Protein AF-A0A7I7MNW0-F1 (afdb_monomer)

Solvent-accessible surface area (backbone atoms only — not comparable to full-atom values): 14365 Å² total; per-residue (Å²): 130,81,80,77,79,74,50,67,22,56,52,51,36,51,48,47,68,72,62,30,50,63,27,17,28,75,89,69,48,34,26,28,15,40,70,63,39,59,41,44,44,16,35,41,87,40,62,93,66,6,36,52,50,51,49,45,53,52,44,22,74,74,67,79,44,76,69,52,73,65,30,53,50,56,17,49,58,52,47,40,54,63,7,64,75,39,77,64,38,73,68,27,66,47,46,33,68,54,89,86,30,29,38,33,58,28,57,43,98,67,54,32,32,38,42,35,41,96,94,47,63,44,81,40,48,20,66,57,51,33,55,46,49,75,78,42,92,66,72,33,29,40,71,53,97,48,59,36,49,50,77,85,78,73,62,82,91,72,75,64,74,73,60,54,63,80,67,38,92,66,59,79,88,52,46,64,59,55,51,50,53,56,50,41,65,67,69,40,58,89,49,89,79,83,85,84,80,91,84,77,63,91,87,67,54,57,74,58,30,52,39,51,54,39,50,74,76,63,23,40,86,66,70,75,74,80,76,73,100,66,92,85,88,72,87,78,83,78,83,83,79,137

Sequence (242 aa):
MAAEKRSQASQLVDMALMDFQLGVSDDGQAYGAFPDAPHVALPLRGGKLGLRNTLARTYFRRFDAAPSAQALSDACATIEGFAAEKPPRTLHLRVAGHGDKVFIDMADQRDRAIEIGGGTWRLVCSEELARMARTAPIPMFRRTELTAAMPDPVPAGTGDVDLLWKHVNVAPEDRPVLLAAMVAALVQPDAPHVILTFLAEHGSAKSTTVKRVVALIDPSVAPLRMPPATSNSGWPLRTGLG

Mean predicted aligned error: 7.63 Å

Structure (mmCIF, N/CA/C/O backbone):
data_AF-A0A7I7MNW0-F1
#
_entry.id   AF-A0A7I7MNW0-F1
#
loop_
_atom_site.group_PDB
_atom_site.id
_atom_site.type_symbol
_atom_site.label_atom_id
_atom_site.label_alt_id
_atom_site.label_comp_id
_atom_site.label_asym_id
_atom_site.label_entity_id
_atom_site.label_seq_id
_atom_site.pdbx_PDB_ins_code
_atom_site.Cartn_x
_atom_site.Cartn_y
_atom_site.Cartn_z
_atom_site.occupancy
_atom_site.B_iso_or_equiv
_atom_site.auth_seq_id
_atom_site.auth_comp_id
_atom_site.auth_asym_id
_atom_site.auth_atom_id
_atom_site.pdbx_PDB_model_num
ATOM 1 N N . MET A 1 1 ? -32.397 7.531 33.848 1.00 40.38 1 MET A N 1
ATOM 2 C CA . MET A 1 1 ? -30.978 7.127 33.933 1.00 40.38 1 MET A CA 1
ATOM 3 C C . MET A 1 1 ? -30.253 7.792 32.777 1.00 40.38 1 MET A C 1
ATOM 5 O O . MET A 1 1 ? -30.667 7.584 31.645 1.00 40.38 1 MET A O 1
ATOM 9 N N . ALA A 1 2 ? -29.284 8.670 33.045 1.00 46.75 2 ALA A N 1
ATOM 10 C CA . ALA A 1 2 ? -28.476 9.263 31.981 1.00 46.75 2 ALA A CA 1
ATOM 11 C C . ALA A 1 2 ? -27.590 8.159 31.390 1.00 46.75 2 ALA A C 1
ATOM 13 O O . ALA A 1 2 ? -26.921 7.462 32.148 1.00 46.75 2 ALA A O 1
ATOM 14 N N . ALA A 1 3 ? -27.634 7.956 30.072 1.00 50.88 3 ALA A N 1
ATOM 15 C CA . ALA A 1 3 ? -26.747 7.008 29.410 1.00 50.88 3 ALA A CA 1
ATOM 16 C C . ALA A 1 3 ? -25.296 7.428 29.682 1.00 50.88 3 ALA A C 1
ATOM 18 O O . ALA A 1 3 ? -24.904 8.556 29.376 1.00 50.88 3 ALA A O 1
ATOM 19 N N . GLU A 1 4 ? -24.528 6.547 30.315 1.00 60.78 4 GLU A N 1
ATOM 20 C CA . GLU A 1 4 ? -23.138 6.810 30.660 1.00 60.78 4 GLU A CA 1
ATOM 21 C C . GLU A 1 4 ? -22.338 7.054 29.373 1.00 60.78 4 GLU A C 1
ATOM 23 O O . GLU A 1 4 ? -22.415 6.290 28.405 1.00 60.78 4 GLU A O 1
ATOM 28 N N . LYS A 1 5 ? -21.613 8.175 29.321 1.00 80.12 5 LYS A N 1
ATOM 29 C CA . LYS A 1 5 ? -20.859 8.570 28.130 1.00 80.12 5 LYS A CA 1
ATOM 30 C C . LYS A 1 5 ? -19.755 7.537 27.905 1.00 80.12 5 LYS A C 1
ATOM 32 O O . LYS A 1 5 ? -18.838 7.440 28.717 1.00 80.12 5 LYS A O 1
ATOM 37 N N . ARG A 1 6 ? -19.835 6.773 26.806 1.00 89.50 6 ARG A N 1
ATOM 38 C CA . ARG A 1 6 ? -18.821 5.761 26.453 1.00 89.50 6 ARG A CA 1
ATOM 39 C C . ARG A 1 6 ? -17.413 6.362 26.510 1.00 89.50 6 ARG A C 1
ATOM 41 O O . ARG A 1 6 ? -17.219 7.508 26.098 1.00 89.50 6 ARG A O 1
ATOM 48 N N . SER A 1 7 ? -16.437 5.585 26.980 1.00 95.75 7 SER A N 1
ATOM 49 C CA . SER A 1 7 ? -15.034 6.012 27.054 1.00 95.75 7 SER A CA 1
ATOM 50 C C . SER A 1 7 ? -14.475 6.390 25.675 1.00 95.75 7 SER A C 1
ATOM 52 O O . SER A 1 7 ? -14.960 5.907 24.651 1.00 95.75 7 SER A O 1
ATOM 54 N N . GLN A 1 8 ? -13.421 7.216 25.631 1.00 97.38 8 GLN A N 1
ATOM 55 C 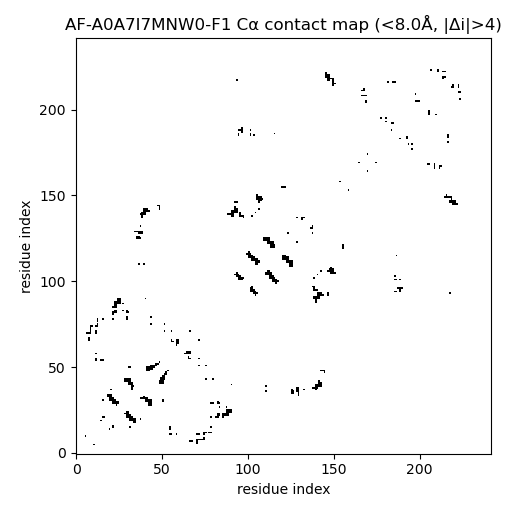CA . GLN A 1 8 ? -12.750 7.574 24.370 1.00 97.38 8 GLN A CA 1
ATOM 56 C C . GLN A 1 8 ? -12.290 6.326 23.597 1.00 97.38 8 GLN A C 1
ATOM 58 O O . GLN A 1 8 ? -12.461 6.257 22.384 1.00 97.38 8 GLN A O 1
ATOM 63 N N . ALA A 1 9 ? -11.761 5.319 24.305 1.00 98.06 9 ALA A N 1
ATOM 64 C CA . ALA A 1 9 ? -11.349 4.049 23.710 1.00 98.06 9 ALA A CA 1
ATOM 65 C C . ALA A 1 9 ? -12.529 3.324 23.047 1.00 98.06 9 ALA A C 1
ATOM 67 O O . ALA A 1 9 ? -12.430 2.926 21.892 1.00 98.06 9 ALA A O 1
ATOM 68 N N . SER A 1 10 ? -13.672 3.230 23.738 1.00 98.06 10 SER A N 1
ATOM 69 C CA . SER A 1 10 ? -14.881 2.612 23.176 1.00 98.06 10 SER A CA 1
ATOM 70 C C . SER A 1 10 ? -15.376 3.348 21.932 1.00 98.06 10 SER A C 1
ATOM 72 O O . SER A 1 10 ? -15.726 2.711 20.950 1.00 98.06 10 SER A O 1
ATOM 74 N N . GLN A 1 11 ? -15.363 4.684 21.947 1.00 97.44 11 GLN A N 1
ATOM 75 C CA . GLN A 1 11 ? -15.767 5.488 20.790 1.00 97.44 11 GLN A CA 1
ATOM 76 C C . GLN A 1 11 ? -14.832 5.280 19.590 1.00 97.44 11 GLN A C 1
ATOM 78 O O . GLN A 1 11 ? -15.300 5.198 18.460 1.00 97.44 11 GLN A O 1
ATOM 83 N N . LEU A 1 12 ? -13.520 5.162 19.820 1.00 98.44 12 LEU A N 1
ATOM 84 C CA . LEU A 1 12 ? -12.544 4.853 18.769 1.00 98.44 12 LEU A CA 1
ATOM 85 C C . LEU A 1 12 ? -12.754 3.453 18.176 1.00 98.44 12 LEU A C 1
ATOM 87 O O . LEU A 1 12 ? -12.620 3.287 16.966 1.00 98.44 12 LEU A O 1
ATOM 91 N N . VAL A 1 13 ? -13.088 2.461 19.007 1.00 98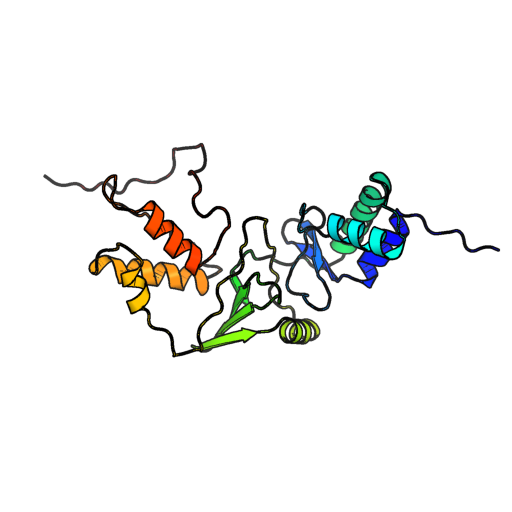.50 13 VAL A N 1
ATOM 92 C CA . VAL A 1 13 ? -13.439 1.108 18.546 1.00 98.50 13 VAL A CA 1
ATOM 93 C C . VAL A 1 13 ? -14.719 1.146 17.717 1.00 98.50 13 VAL A C 1
ATOM 95 O O . VAL A 1 13 ? -14.736 0.603 16.618 1.00 98.50 13 VAL A O 1
ATOM 98 N N . ASP A 1 14 ? -15.759 1.837 18.192 1.00 97.62 14 ASP A N 1
ATOM 99 C CA . ASP A 1 14 ? -17.012 1.997 17.448 1.00 97.62 14 ASP A CA 1
ATOM 100 C C . ASP A 1 14 ? -16.758 2.639 16.078 1.00 97.62 14 ASP A C 1
ATOM 102 O O . ASP A 1 14 ? -17.234 2.136 15.066 1.00 97.62 14 ASP A O 1
ATOM 106 N N . MET A 1 15 ? -15.953 3.707 16.026 1.00 97.50 15 MET A N 1
ATOM 107 C CA . MET A 1 15 ? -15.546 4.334 14.766 1.00 97.50 15 MET A CA 1
ATOM 108 C C . MET A 1 15 ? -14.816 3.351 13.847 1.00 97.50 15 MET A C 1
ATOM 110 O O . MET A 1 15 ? -15.117 3.287 12.662 1.00 97.50 15 MET A O 1
ATOM 114 N N . ALA A 1 16 ? -13.880 2.559 14.377 1.00 98.19 16 ALA A N 1
ATOM 115 C CA . ALA A 1 16 ? -13.165 1.565 13.581 1.00 98.19 16 ALA A CA 1
ATOM 116 C C . ALA A 1 16 ? -14.116 0.518 12.977 1.00 98.19 16 ALA A C 1
ATOM 118 O O . ALA A 1 16 ? -13.984 0.183 11.806 1.00 98.19 16 ALA A O 1
ATOM 119 N N . LEU A 1 17 ? -15.084 0.035 13.758 1.00 97.75 17 LEU A N 1
ATOM 120 C CA . LEU A 1 17 ? -16.059 -0.969 13.322 1.00 97.75 17 LEU A CA 1
ATOM 121 C C . LEU A 1 17 ? -17.118 -0.413 12.358 1.00 97.75 17 LEU A C 1
ATOM 123 O O . LEU A 1 17 ? -17.662 -1.172 11.560 1.00 97.75 17 LEU A O 1
ATOM 127 N N . MET A 1 18 ? -17.433 0.881 12.444 1.00 96.38 18 MET A N 1
ATOM 128 C CA . MET A 1 18 ? -18.407 1.544 11.570 1.00 96.38 18 MET A CA 1
ATOM 129 C C . MET A 1 18 ? -17.790 1.991 10.243 1.00 96.38 18 MET A C 1
ATOM 131 O O . MET A 1 18 ? -18.405 1.819 9.193 1.00 96.38 18 MET A O 1
ATOM 135 N N . ASP A 1 19 ? -16.587 2.562 10.295 1.00 96.81 19 ASP A N 1
ATOM 136 C CA . ASP A 1 19 ? -16.005 3.299 9.172 1.00 96.81 19 ASP A CA 1
ATOM 137 C C . ASP A 1 19 ? -14.976 2.472 8.383 1.00 96.81 19 ASP A C 1
ATOM 139 O O . ASP A 1 19 ? -14.545 2.900 7.312 1.00 96.81 19 ASP A O 1
ATOM 143 N N . PHE A 1 20 ? -14.563 1.300 8.888 1.00 98.06 20 PHE A N 1
ATOM 144 C CA . PHE A 1 20 ? -13.522 0.477 8.271 1.00 98.06 20 PHE A CA 1
ATOM 145 C C . PHE A 1 20 ? -13.901 -0.998 8.182 1.00 98.06 20 PHE A C 1
ATOM 147 O O . PHE A 1 20 ? -14.538 -1.582 9.057 1.00 98.06 20 PHE A O 1
ATOM 154 N N . GLN A 1 21 ? -13.400 -1.637 7.132 1.00 96.94 21 GLN A N 1
ATOM 155 C CA . GLN A 1 21 ? -13.325 -3.085 7.031 1.00 96.94 21 GLN A CA 1
ATOM 156 C C . GLN A 1 21 ? -12.044 -3.552 7.722 1.00 96.94 21 GLN A C 1
ATOM 158 O O . GLN A 1 21 ? -10.945 -3.307 7.225 1.00 96.94 21 GLN A O 1
ATOM 163 N N . LEU A 1 22 ? -12.174 -4.192 8.885 1.00 98.25 22 LEU A N 1
ATOM 164 C CA . LEU A 1 22 ? -11.034 -4.761 9.606 1.00 98.25 22 LEU A CA 1
ATOM 165 C C . LEU A 1 22 ? -10.592 -6.088 8.983 1.00 98.25 22 LEU A C 1
ATOM 167 O O . LEU A 1 22 ? -11.421 -6.864 8.504 1.00 98.25 22 LEU A O 1
ATOM 171 N N . GLY A 1 23 ? -9.294 -6.362 9.044 1.00 97.62 23 GLY A N 1
ATOM 172 C CA . GLY A 1 23 ? -8.710 -7.627 8.617 1.00 97.62 23 GLY A CA 1
ATOM 173 C C . GLY A 1 23 ? -7.364 -7.886 9.280 1.00 97.62 23 GLY A C 1
ATOM 174 O O . GLY A 1 23 ? -6.802 -7.018 9.952 1.00 97.62 23 GLY A O 1
ATOM 175 N N . VAL A 1 24 ? -6.852 -9.094 9.079 1.00 98.19 24 VAL A N 1
ATOM 176 C CA . VAL A 1 24 ? -5.541 -9.530 9.560 1.00 98.19 24 VAL A CA 1
ATOM 177 C C . VAL A 1 24 ? -4.740 -10.072 8.382 1.00 98.19 24 VAL A C 1
ATOM 179 O O . VAL A 1 24 ? -5.296 -10.724 7.497 1.00 98.19 24 VAL A O 1
ATOM 182 N N . SER A 1 25 ? -3.457 -9.740 8.310 1.00 97.50 25 SER A N 1
ATOM 183 C CA . SER A 1 25 ? -2.569 -10.261 7.272 1.00 97.50 25 SER A CA 1
ATOM 184 C C . SER A 1 25 ? -2.006 -11.637 7.623 1.00 97.50 25 SER A C 1
ATOM 186 O O . SER A 1 25 ? -2.094 -12.076 8.768 1.00 97.50 25 SER A O 1
ATOM 188 N N . ASP A 1 26 ? -1.397 -12.317 6.649 1.00 96.38 26 ASP A N 1
ATOM 189 C CA . ASP A 1 26 ? -0.792 -13.647 6.854 1.00 96.38 26 ASP A CA 1
ATOM 190 C C . ASP A 1 26 ? 0.319 -13.661 7.924 1.00 96.38 26 ASP A C 1
ATOM 192 O O . ASP A 1 26 ? 0.546 -14.677 8.574 1.00 96.38 26 ASP A O 1
ATOM 196 N N . ASP A 1 27 ? 0.988 -12.525 8.154 1.00 94.06 27 ASP A N 1
ATOM 197 C CA . ASP A 1 27 ? 1.972 -12.314 9.229 1.00 94.06 27 ASP A CA 1
ATOM 198 C C . ASP A 1 27 ? 1.336 -11.860 10.565 1.00 94.06 27 ASP A C 1
ATOM 200 O O . ASP A 1 27 ? 2.029 -11.404 11.479 1.00 94.06 27 ASP A O 1
ATOM 204 N N . GLY A 1 28 ? 0.009 -11.967 10.687 1.00 95.06 28 GLY A N 1
ATOM 205 C CA . GLY A 1 28 ? -0.747 -11.687 11.906 1.00 95.06 28 GLY A CA 1
ATOM 206 C C . GLY A 1 28 ? -0.943 -10.204 12.222 1.00 95.06 28 GLY A C 1
ATOM 207 O O . GLY A 1 28 ? -1.369 -9.873 13.327 1.00 95.06 28 GLY A O 1
ATOM 208 N N . GLN A 1 29 ? -0.631 -9.288 11.299 1.00 96.75 29 GLN A N 1
ATOM 209 C CA . GLN A 1 29 ? -0.788 -7.854 11.546 1.00 96.75 29 GLN A CA 1
ATOM 210 C C . GLN A 1 29 ? -2.219 -7.389 11.255 1.00 96.75 29 GLN A C 1
ATOM 212 O O . GLN A 1 29 ? -2.744 -7.551 10.154 1.00 96.75 29 GLN A O 1
ATOM 217 N N . ALA A 1 30 ? -2.849 -6.746 12.238 1.00 98.25 30 ALA A N 1
ATOM 218 C CA . ALA A 1 30 ? -4.156 -6.129 12.051 1.00 98.25 30 ALA A CA 1
ATOM 219 C C . ALA A 1 30 ? -4.077 -4.906 11.122 1.00 98.25 30 ALA A C 1
ATOM 221 O O . ALA A 1 30 ? -3.144 -4.094 11.190 1.00 98.25 30 ALA A O 1
ATOM 222 N N . TYR A 1 31 ? -5.100 -4.726 10.296 1.00 98.50 31 TYR A N 1
ATOM 223 C CA . TYR A 1 31 ? -5.276 -3.563 9.436 1.00 98.50 31 TYR A CA 1
ATOM 224 C C . TYR A 1 31 ? -6.758 -3.183 9.328 1.00 98.50 31 TYR A C 1
ATOM 226 O O . TYR A 1 31 ? -7.648 -3.952 9.691 1.00 98.50 31 TYR A O 1
ATOM 234 N N . GLY A 1 32 ? -7.019 -1.980 8.823 1.00 98.31 32 GLY A N 1
ATOM 235 C CA . GLY A 1 32 ? -8.338 -1.589 8.325 1.00 98.31 32 GLY A CA 1
ATOM 236 C C . GLY A 1 32 ? -8.260 -1.171 6.864 1.00 98.31 32 GLY A C 1
ATOM 237 O O . GLY A 1 32 ? -7.185 -0.835 6.380 1.00 98.31 32 GLY A O 1
ATOM 238 N N . ALA A 1 33 ? -9.383 -1.163 6.165 1.00 98.06 33 ALA A N 1
ATOM 239 C CA . ALA A 1 33 ? -9.519 -0.584 4.833 1.00 98.06 33 ALA A CA 1
ATOM 240 C C . ALA A 1 33 ? -10.791 0.261 4.785 1.00 98.06 33 ALA A C 1
ATOM 242 O O . ALA A 1 33 ? -11.779 -0.071 5.446 1.00 98.06 33 ALA A O 1
ATOM 243 N N . PHE A 1 34 ? -10.779 1.356 4.031 1.00 96.81 34 PHE A N 1
ATOM 244 C CA . PHE A 1 34 ? -12.005 2.122 3.838 1.00 96.81 34 PHE A CA 1
ATOM 245 C C . PHE A 1 34 ? -12.977 1.347 2.928 1.00 96.81 34 PHE A C 1
ATOM 247 O O . PHE A 1 34 ? -12.526 0.692 1.988 1.00 96.81 34 PHE A O 1
ATOM 254 N N . PRO A 1 35 ? -14.303 1.410 3.152 1.00 94.69 35 PRO A N 1
ATOM 255 C CA . PRO A 1 35 ? -15.282 0.732 2.300 1.00 94.69 35 PRO A CA 1
ATOM 256 C C . PRO A 1 35 ? -15.263 1.164 0.825 1.00 94.69 35 PRO A C 1
ATOM 258 O O . PRO A 1 35 ? -15.626 0.369 -0.043 1.00 94.69 35 PRO A O 1
ATOM 261 N N . ASP A 1 36 ? -14.864 2.404 0.540 1.00 94.75 36 ASP A N 1
ATOM 262 C CA . ASP A 1 36 ? -14.717 2.974 -0.805 1.00 94.75 36 ASP A CA 1
ATOM 263 C C . ASP A 1 36 ? -13.344 2.697 -1.436 1.00 94.75 36 ASP A C 1
ATOM 265 O O . ASP A 1 36 ? -13.230 2.766 -2.657 1.00 94.75 36 ASP A O 1
ATOM 269 N N . ALA A 1 37 ? -12.346 2.292 -0.644 1.00 96.56 37 ALA A N 1
ATOM 270 C CA . ALA A 1 37 ? -11.043 1.791 -1.090 1.00 96.56 37 ALA A CA 1
ATOM 271 C C . ALA A 1 37 ? -10.668 0.462 -0.397 1.00 96.56 37 ALA A C 1
ATOM 273 O O . ALA A 1 37 ? -9.635 0.363 0.275 1.00 96.56 37 ALA A O 1
ATOM 274 N N . PRO A 1 38 ? -11.470 -0.609 -0.568 1.00 96.50 38 PRO A N 1
ATOM 275 C CA . PRO A 1 38 ? -11.335 -1.831 0.231 1.00 96.50 38 PRO A CA 1
ATOM 276 C C . PRO A 1 38 ? -10.106 -2.674 -0.131 1.00 96.50 38 PRO A C 1
ATOM 278 O O . PRO A 1 38 ? -9.807 -3.660 0.537 1.00 96.50 38 PRO A O 1
ATOM 281 N N . HIS A 1 39 ? -9.393 -2.300 -1.193 1.00 97.62 39 HIS A N 1
ATOM 282 C CA . HIS A 1 39 ? -8.150 -2.925 -1.634 1.00 97.62 39 HIS A CA 1
ATOM 283 C C . HIS A 1 39 ? -6.904 -2.284 -1.007 1.00 97.62 39 HIS A C 1
ATOM 285 O O . HIS A 1 39 ? -5.819 -2.834 -1.158 1.00 97.62 39 HIS A O 1
ATOM 291 N N . VAL A 1 40 ? -7.025 -1.163 -0.286 1.00 98.00 40 VAL A N 1
ATOM 292 C CA . VAL A 1 40 ? -5.884 -0.479 0.342 1.00 98.00 40 VAL A CA 1
ATOM 293 C C . VAL A 1 40 ? -5.906 -0.717 1.850 1.00 98.00 40 VAL A C 1
ATOM 295 O O . VAL A 1 40 ? -6.744 -0.188 2.578 1.00 98.00 40 VAL A O 1
ATOM 298 N N . ALA A 1 41 ? -4.961 -1.519 2.334 1.00 98.06 41 ALA A N 1
ATOM 299 C CA . ALA A 1 41 ? -4.783 -1.785 3.752 1.00 98.06 41 ALA A CA 1
ATOM 300 C C . ALA A 1 41 ? -4.068 -0.618 4.448 1.00 98.06 41 ALA A C 1
ATOM 302 O O . ALA A 1 41 ? -2.969 -0.212 4.065 1.00 98.06 41 ALA A O 1
ATOM 303 N N . LEU A 1 42 ? -4.667 -0.150 5.541 1.00 98.12 42 LEU A N 1
ATOM 304 C CA . LEU A 1 42 ? -4.101 0.755 6.535 1.00 98.12 42 LEU A CA 1
ATOM 305 C C . LEU A 1 42 ? -3.625 -0.088 7.726 1.00 98.12 42 LEU A C 1
ATOM 307 O O . LEU A 1 42 ? -4.451 -0.482 8.558 1.00 98.12 42 LEU A O 1
ATOM 311 N N . PRO A 1 43 ? -2.318 -0.381 7.860 1.00 97.50 43 PRO A N 1
ATOM 312 C CA . PRO A 1 43 ? -1.828 -1.168 8.986 1.00 97.50 43 PRO A CA 1
ATOM 313 C C . PRO A 1 43 ? -2.215 -0.507 10.307 1.00 97.50 43 PRO A C 1
ATOM 315 O O . PRO A 1 43 ? -2.069 0.712 10.456 1.00 97.50 43 PRO A O 1
ATOM 318 N N . LEU A 1 44 ? -2.665 -1.283 11.295 1.00 97.69 44 LEU A N 1
ATOM 319 C CA . LEU A 1 44 ? -3.103 -0.733 12.579 1.00 97.69 44 LEU A CA 1
ATOM 320 C C . LEU A 1 44 ? -2.004 0.130 13.214 1.00 97.69 44 LEU A C 1
ATOM 322 O O . LEU A 1 44 ? -2.260 1.244 13.677 1.00 97.69 44 LEU A O 1
ATOM 326 N N . ARG A 1 45 ? -0.757 -0.349 13.121 1.00 90.88 45 ARG A N 1
ATOM 327 C CA . ARG A 1 45 ? 0.467 0.316 13.590 1.00 90.88 45 ARG A CA 1
ATOM 328 C C . ARG A 1 45 ? 1.365 0.786 12.427 1.00 90.88 45 ARG A C 1
ATOM 330 O O . ARG A 1 45 ? 2.565 0.557 12.435 1.00 90.88 45 ARG A O 1
ATOM 337 N N . GLY A 1 46 ? 0.791 1.451 11.419 1.00 86.00 46 GLY A N 1
ATOM 338 C CA . GLY A 1 46 ? 1.486 1.865 10.181 1.00 86.00 46 GLY A CA 1
ATOM 339 C C . GLY A 1 46 ? 2.078 3.282 10.140 1.00 86.00 46 GLY A C 1
ATOM 340 O O . GLY A 1 46 ? 2.235 3.840 9.056 1.00 86.00 46 GLY A O 1
ATOM 341 N N . GLY A 1 47 ? 2.340 3.924 11.283 1.00 89.62 47 GLY A N 1
ATOM 342 C CA . GLY A 1 47 ? 2.822 5.313 11.300 1.00 89.62 47 GLY A CA 1
ATOM 343 C C . GLY A 1 47 ? 1.840 6.271 10.611 1.00 89.62 47 GLY A C 1
ATOM 344 O O . GLY A 1 47 ? 0.636 6.216 10.865 1.00 89.62 47 GLY A O 1
ATOM 345 N N . LYS A 1 48 ? 2.323 7.161 9.733 1.00 87.81 48 LYS A N 1
ATOM 346 C CA . LYS A 1 48 ? 1.490 8.172 9.044 1.00 87.81 48 LYS A CA 1
ATOM 347 C C . LYS A 1 48 ? 0.369 7.575 8.185 1.00 87.81 48 LYS A C 1
ATOM 349 O O . LYS A 1 48 ? -0.688 8.190 8.078 1.00 87.81 48 LYS A O 1
ATOM 354 N N . LEU A 1 49 ? 0.595 6.392 7.615 1.00 90.12 49 LEU A N 1
ATOM 355 C CA . LEU A 1 49 ? -0.367 5.669 6.775 1.00 90.12 49 LEU A CA 1
ATOM 356 C C . LEU A 1 49 ? -1.256 4.710 7.586 1.00 90.12 49 LEU A C 1
ATOM 358 O O . LEU A 1 49 ? -2.103 4.023 7.028 1.00 90.12 49 LEU A O 1
ATOM 362 N N . GLY A 1 50 ? -1.047 4.624 8.902 1.00 95.50 50 GLY A N 1
ATOM 363 C CA . GLY A 1 50 ? -1.707 3.635 9.740 1.00 95.50 50 GLY A CA 1
ATOM 364 C C . GLY A 1 50 ? -3.130 4.003 10.159 1.00 95.50 50 GLY A C 1
ATOM 365 O O . GLY A 1 50 ? -3.489 5.179 10.295 1.00 95.50 50 GL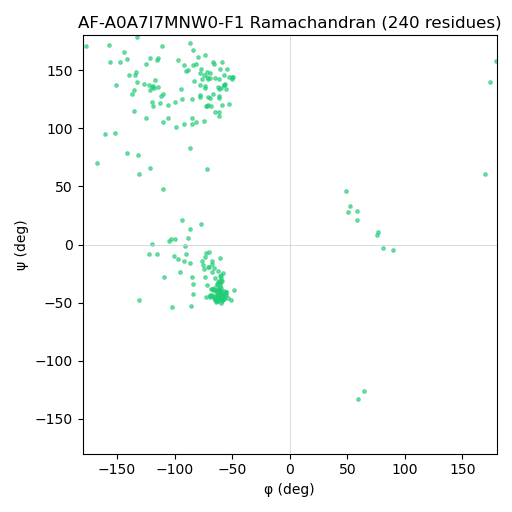Y A O 1
ATOM 366 N N . LEU A 1 51 ? -3.924 2.975 10.467 1.00 97.88 51 LEU A N 1
ATOM 367 C CA . LEU A 1 51 ? -5.293 3.137 10.955 1.00 97.88 51 LEU A CA 1
ATOM 368 C C . LEU A 1 51 ? -5.334 3.904 12.284 1.00 97.88 51 LEU A C 1
ATOM 370 O O . LEU A 1 51 ? -6.173 4.785 12.441 1.00 97.88 51 LEU A O 1
ATOM 374 N N . ARG A 1 52 ? -4.393 3.663 13.211 1.00 97.81 52 ARG A N 1
ATOM 375 C CA . ARG A 1 52 ? -4.322 4.390 14.496 1.00 97.81 52 ARG A CA 1
ATOM 376 C C . ARG A 1 52 ? -4.303 5.912 14.318 1.00 97.81 52 ARG A C 1
ATOM 378 O O . ARG A 1 52 ? -5.038 6.623 15.001 1.00 97.81 52 ARG A O 1
ATOM 385 N N . ASN A 1 53 ? -3.482 6.419 13.398 1.00 96.44 53 ASN A N 1
ATOM 386 C CA . ASN A 1 53 ? -3.389 7.857 13.133 1.00 96.44 53 ASN A CA 1
ATOM 387 C C . ASN A 1 53 ? -4.632 8.383 12.409 1.00 96.44 53 ASN A C 1
ATOM 389 O O . ASN A 1 53 ? -5.086 9.496 12.681 1.00 96.44 53 ASN A O 1
ATOM 393 N N . THR A 1 54 ? -5.220 7.567 11.534 1.00 97.06 54 THR A N 1
ATOM 394 C CA . THR A 1 54 ? -6.495 7.880 10.881 1.00 97.06 54 THR A CA 1
ATOM 395 C C . THR A 1 54 ? -7.636 7.992 11.895 1.00 97.06 54 THR A C 1
ATOM 397 O O . THR A 1 54 ? -8.394 8.962 11.842 1.00 97.06 54 THR A O 1
ATOM 400 N N . LEU A 1 55 ? -7.721 7.080 12.866 1.00 97.81 55 LEU A N 1
ATOM 401 C CA . LEU A 1 55 ? -8.704 7.128 13.949 1.00 97.81 55 LEU A CA 1
ATOM 402 C C . LEU A 1 55 ? -8.503 8.361 14.832 1.00 97.81 55 LEU A C 1
ATOM 404 O O . LEU A 1 55 ? -9.464 9.082 15.079 1.00 97.81 55 LEU A O 1
ATOM 408 N N . ALA A 1 56 ? -7.265 8.669 15.235 1.00 97.44 56 ALA A N 1
ATOM 409 C CA . ALA A 1 56 ? -6.967 9.863 16.030 1.00 97.44 56 ALA A CA 1
ATOM 410 C C . ALA A 1 56 ? -7.405 11.160 15.324 1.00 97.44 56 ALA A C 1
ATOM 412 O O . ALA A 1 56 ? -8.064 12.010 15.926 1.00 97.44 56 ALA A O 1
ATOM 413 N N . ARG A 1 57 ? -7.094 11.289 14.026 1.00 96.56 57 ARG A N 1
ATOM 414 C CA . ARG A 1 57 ? -7.503 12.434 13.198 1.00 96.56 57 ARG A CA 1
ATOM 415 C C . ARG A 1 57 ? -9.023 12.529 13.061 1.00 96.56 57 ARG A C 1
ATOM 417 O O . ARG A 1 57 ? -9.578 13.619 13.167 1.00 96.56 57 ARG A O 1
ATOM 424 N N . THR A 1 58 ? -9.691 11.406 12.807 1.00 95.69 58 THR A N 1
ATOM 425 C CA . THR A 1 58 ? -11.151 11.361 12.623 1.00 95.69 58 THR A CA 1
ATOM 426 C C . THR A 1 58 ? -11.874 11.667 13.933 1.00 95.69 58 THR A C 1
ATOM 428 O O . THR A 1 58 ? -12.847 12.415 13.935 1.00 95.69 58 THR A O 1
ATOM 431 N N . TYR A 1 59 ? -11.345 11.184 15.059 1.00 97.38 59 TYR A N 1
ATOM 432 C CA . TYR A 1 59 ? -11.864 11.470 16.393 1.00 97.38 59 TYR A CA 1
ATOM 433 C C . TYR A 1 59 ? -11.773 12.969 16.696 1.00 97.38 59 TYR A C 1
ATOM 435 O O . TYR A 1 59 ? -12.775 13.574 17.070 1.00 97.38 59 TYR A O 1
ATOM 443 N N . PHE A 1 60 ? -10.614 13.594 16.449 1.00 97.56 60 PHE A N 1
ATOM 444 C CA . PHE A 1 60 ? -10.455 15.041 16.620 1.00 97.56 60 PHE A CA 1
ATOM 445 C C . PHE A 1 60 ? -11.458 15.824 15.768 1.00 97.56 60 PHE A C 1
ATOM 447 O O . PHE A 1 60 ? -12.147 16.693 16.280 1.00 97.56 60 PHE A O 1
ATOM 454 N N . ARG A 1 61 ? -11.608 15.476 14.483 1.00 96.69 61 ARG A N 1
ATOM 455 C CA . ARG A 1 61 ? -12.581 16.138 13.595 1.00 96.69 61 ARG A CA 1
ATOM 456 C C . ARG A 1 61 ? -14.026 16.007 14.076 1.00 96.69 61 ARG A C 1
ATOM 458 O O . ARG A 1 61 ? -14.822 16.903 13.828 1.00 96.69 61 ARG A O 1
ATOM 465 N N . ARG A 1 62 ? -14.371 14.889 14.718 1.00 95.12 62 ARG A N 1
ATOM 466 C CA . ARG A 1 62 ? -15.736 14.597 15.170 1.00 95.12 62 ARG A CA 1
ATOM 467 C C . ARG A 1 62 ? -16.074 15.228 16.519 1.00 95.12 62 ARG A C 1
ATOM 469 O O . ARG A 1 62 ? -17.226 15.586 16.738 1.00 95.12 62 ARG A O 1
ATOM 476 N N . PHE A 1 63 ? -15.100 15.328 17.420 1.00 94.12 63 PHE A N 1
ATOM 477 C CA . PHE A 1 63 ? -15.328 15.722 18.814 1.00 94.12 63 PHE A CA 1
ATOM 478 C C . PHE A 1 63 ? -14.584 16.992 19.238 1.00 94.12 63 PHE A C 1
ATOM 480 O O . PHE A 1 63 ? -14.690 17.374 20.400 1.00 94.12 63 PHE A O 1
ATOM 487 N N . ASP A 1 64 ? -13.826 17.606 18.327 1.00 95.50 64 ASP A N 1
ATOM 488 C CA . ASP A 1 64 ? -12.976 18.780 18.566 1.00 95.50 64 ASP A CA 1
ATOM 489 C C . ASP A 1 64 ? -12.005 18.598 19.750 1.00 95.50 64 ASP A C 1
ATOM 491 O O . ASP A 1 64 ? -11.697 19.510 20.512 1.00 95.50 64 ASP A O 1
ATOM 495 N N . ALA A 1 65 ? -11.543 17.360 19.948 1.00 94.88 65 ALA A N 1
ATOM 496 C CA . ALA A 1 65 ? -10.657 16.987 21.043 1.00 94.88 65 ALA A CA 1
ATOM 497 C C . ALA A 1 65 ? -9.768 15.811 20.643 1.00 94.88 65 ALA A C 1
ATOM 499 O O . ALA A 1 65 ? -10.235 14.839 20.050 1.00 94.88 65 ALA A O 1
ATOM 500 N N . ALA A 1 66 ? -8.482 15.864 20.993 1.00 96.06 66 ALA A N 1
ATOM 501 C CA . ALA A 1 66 ? -7.574 14.751 20.742 1.00 96.06 66 ALA A CA 1
ATOM 502 C C . ALA A 1 66 ? -7.859 13.600 21.727 1.00 96.06 66 ALA A C 1
ATOM 504 O O . ALA A 1 66 ? -8.034 13.856 22.925 1.00 96.06 66 ALA A O 1
ATOM 505 N N . PRO A 1 67 ? -7.890 12.335 21.270 1.00 96.88 67 PRO A N 1
ATOM 506 C CA . PRO A 1 67 ? -7.975 11.210 22.188 1.00 96.88 67 PRO A CA 1
ATOM 507 C C . PRO A 1 67 ? -6.665 11.076 22.971 1.00 96.88 67 PRO A C 1
ATOM 509 O O . PRO A 1 67 ? -5.581 11.363 22.456 1.00 96.88 67 PRO A O 1
ATOM 512 N N . SER A 1 68 ? -6.750 10.610 24.216 1.00 97.88 68 SER A N 1
ATOM 513 C CA . SER A 1 68 ? -5.551 10.343 25.012 1.00 97.88 68 SER A CA 1
ATOM 514 C C . SER A 1 68 ? -4.720 9.198 24.416 1.00 97.88 68 SER A C 1
ATOM 516 O O . SER A 1 68 ? -5.236 8.307 23.734 1.00 97.88 68 SER A O 1
ATOM 518 N N . ALA A 1 69 ? -3.415 9.188 24.706 1.00 96.69 69 ALA A N 1
ATOM 519 C CA . ALA A 1 69 ? -2.520 8.122 24.255 1.00 96.69 69 ALA A CA 1
ATOM 520 C C . ALA A 1 69 ? -2.954 6.737 24.772 1.00 96.69 69 ALA A C 1
ATOM 522 O O . ALA A 1 69 ? -2.877 5.761 24.021 1.00 96.69 69 ALA A O 1
ATOM 523 N N . GLN A 1 70 ? -3.456 6.676 26.013 1.00 98.06 70 GLN A N 1
ATOM 524 C CA . GLN A 1 70 ? -4.000 5.457 26.611 1.00 98.06 70 GLN A CA 1
ATOM 525 C C . GLN A 1 70 ? -5.253 4.993 25.864 1.00 98.06 70 GLN A C 1
ATOM 527 O O . GLN A 1 70 ? -5.311 3.846 25.438 1.00 98.06 70 GLN A O 1
ATOM 532 N N . ALA A 1 71 ? -6.198 5.901 25.593 1.00 98.12 71 ALA A N 1
ATOM 533 C CA . ALA A 1 71 ? -7.418 5.559 24.865 1.00 98.12 71 ALA A CA 1
ATOM 534 C C . ALA A 1 71 ? -7.136 4.997 23.462 1.00 98.12 71 ALA A C 1
ATOM 536 O O . ALA A 1 71 ? -7.771 4.030 23.050 1.00 98.12 71 ALA A O 1
ATOM 537 N N . LEU A 1 72 ? -6.164 5.568 22.738 1.00 97.75 72 LEU A N 1
ATOM 538 C CA . LEU A 1 72 ? -5.718 5.023 21.451 1.00 97.75 72 LEU A CA 1
ATOM 539 C C . LEU A 1 72 ? -5.091 3.635 21.597 1.00 97.75 72 LEU A C 1
ATOM 541 O O . LEU A 1 72 ? -5.301 2.787 20.733 1.00 97.75 72 LEU A O 1
ATOM 545 N N . SER A 1 73 ? -4.303 3.410 22.650 1.00 97.75 73 SER A N 1
ATOM 546 C CA . SER A 1 73 ? -3.678 2.113 22.914 1.00 97.75 73 SER A CA 1
ATOM 547 C C . SER A 1 73 ? -4.725 1.033 23.189 1.00 97.75 73 SER A C 1
ATOM 549 O O . SER A 1 73 ? -4.711 -0.003 22.526 1.00 97.75 73 SER A O 1
ATOM 551 N N . ASP A 1 74 ? -5.668 1.314 24.090 1.00 98.44 74 ASP A N 1
ATOM 552 C CA . ASP A 1 74 ? -6.743 0.394 24.478 1.00 98.44 74 ASP A CA 1
ATOM 553 C C . ASP A 1 74 ? -7.668 0.081 23.294 1.00 98.44 74 ASP A C 1
ATOM 555 O O . ASP A 1 74 ? -8.031 -1.073 23.053 1.00 98.44 74 ASP A O 1
ATOM 559 N N . ALA A 1 75 ? -7.998 1.104 22.497 1.00 98.44 75 ALA A N 1
ATOM 560 C CA . ALA A 1 75 ? -8.772 0.927 21.277 1.00 98.44 75 ALA A CA 1
ATOM 561 C C . ALA A 1 75 ? -8.031 0.053 20.258 1.00 98.44 75 ALA A C 1
ATOM 563 O O . ALA A 1 75 ? -8.624 -0.874 19.718 1.00 98.44 75 ALA A O 1
ATOM 564 N N . CYS A 1 76 ? -6.736 0.297 20.020 1.00 98.38 76 CYS A N 1
ATOM 565 C CA . CYS A 1 76 ? -5.945 -0.526 19.101 1.00 98.38 76 CYS A CA 1
ATOM 566 C C . CYS A 1 76 ? -5.897 -1.991 19.552 1.00 98.38 76 CYS A C 1
ATOM 568 O O . CYS A 1 76 ? -6.088 -2.865 18.717 1.00 98.38 76 CYS A O 1
ATOM 570 N N . ALA A 1 77 ? -5.690 -2.265 20.844 1.00 98.31 77 ALA A N 1
ATOM 571 C CA . ALA A 1 77 ? -5.692 -3.635 21.364 1.00 98.31 77 ALA A CA 1
ATOM 572 C C . ALA A 1 77 ? -7.043 -4.337 21.131 1.00 98.31 77 ALA A C 1
ATOM 574 O O . ALA A 1 77 ? -7.090 -5.500 20.743 1.00 98.31 77 ALA A O 1
ATOM 575 N N . THR A 1 78 ? -8.148 -3.608 21.297 1.00 98.38 78 THR A N 1
ATOM 576 C CA . THR A 1 78 ? -9.496 -4.134 21.038 1.00 98.38 78 THR A CA 1
ATOM 577 C C . THR A 1 78 ? -9.738 -4.377 19.542 1.00 98.38 78 THR A C 1
ATOM 579 O O . THR A 1 78 ? -10.255 -5.422 19.156 1.00 98.38 78 THR A O 1
ATOM 582 N N . ILE A 1 79 ? -9.335 -3.434 18.683 1.00 98.62 79 ILE A N 1
ATOM 583 C CA . ILE A 1 79 ? -9.434 -3.542 17.217 1.00 98.62 79 ILE A CA 1
ATOM 584 C C . ILE A 1 79 ? -8.608 -4.721 16.698 1.00 98.62 79 ILE A C 1
ATOM 586 O O . ILE A 1 79 ? -9.055 -5.426 15.800 1.00 98.62 79 ILE A O 1
ATOM 590 N N . GLU A 1 80 ? -7.425 -4.953 17.267 1.00 98.25 80 GLU A N 1
ATOM 591 C CA . GLU A 1 80 ? -6.574 -6.103 16.953 1.00 98.25 80 GLU A CA 1
ATOM 592 C C . GLU A 1 80 ? -7.288 -7.428 17.260 1.00 98.25 80 GLU A C 1
ATOM 594 O O . GLU A 1 80 ? -7.257 -8.332 16.429 1.00 98.25 80 GLU A O 1
ATOM 599 N N . GLY A 1 81 ? -8.026 -7.507 18.374 1.00 98.12 81 GLY A N 1
ATOM 600 C CA . GLY A 1 81 ? -8.894 -8.646 18.689 1.00 98.12 81 GLY A CA 1
ATOM 601 C C . GLY A 1 81 ? -9.989 -8.878 17.641 1.00 98.12 81 GLY A C 1
ATOM 602 O O . GLY A 1 81 ? -10.101 -9.978 17.108 1.00 98.12 81 GLY A O 1
ATOM 603 N N . PHE A 1 82 ? -10.739 -7.835 17.267 1.00 98.44 82 PHE A N 1
ATOM 604 C CA . PHE A 1 82 ? -11.765 -7.939 16.215 1.00 98.44 82 PHE A CA 1
ATOM 605 C C . PHE A 1 82 ? -11.190 -8.290 14.836 1.00 98.44 82 PHE A C 1
ATOM 607 O O . PHE A 1 82 ? -11.833 -8.983 14.046 1.00 98.44 82 PHE A O 1
ATOM 614 N N . ALA A 1 83 ? -9.995 -7.790 14.521 1.00 98.19 83 ALA A N 1
ATOM 615 C CA . ALA A 1 83 ? -9.293 -8.107 13.285 1.00 98.19 83 ALA A CA 1
ATOM 616 C C . ALA A 1 83 ? -8.843 -9.576 13.248 1.00 98.19 83 ALA A C 1
ATOM 618 O O . ALA A 1 83 ? -8.954 -10.210 12.201 1.00 98.19 83 ALA A O 1
ATOM 619 N N . ALA A 1 84 ? -8.398 -10.129 14.381 1.00 97.06 84 ALA A N 1
ATOM 620 C CA . ALA A 1 84 ? -7.954 -11.518 14.498 1.00 97.06 84 ALA A CA 1
ATOM 621 C C . ALA A 1 84 ? -9.079 -12.551 14.284 1.00 97.06 84 ALA A C 1
ATOM 623 O O . ALA A 1 84 ? -8.800 -13.699 13.953 1.00 97.06 84 ALA A O 1
ATOM 624 N N . GLU A 1 85 ? -10.348 -12.155 14.426 1.00 96.94 85 GLU A N 1
ATOM 625 C CA . GLU A 1 85 ? -11.504 -13.003 14.092 1.00 96.94 85 GLU A CA 1
ATOM 626 C C . GLU A 1 85 ? -11.728 -13.156 12.577 1.00 96.94 85 GLU A C 1
ATOM 628 O O . GLU A 1 85 ? -12.572 -13.945 12.143 1.00 96.94 85 GLU A O 1
ATOM 633 N N . LYS A 1 86 ? -11.032 -12.369 11.748 1.00 96.81 86 LYS A N 1
ATOM 634 C CA . LYS A 1 86 ? -11.172 -12.400 10.289 1.00 96.81 86 LYS A CA 1
ATOM 635 C C . LYS A 1 86 ? -10.218 -13.425 9.673 1.00 96.81 86 LYS A C 1
ATOM 637 O O . LYS A 1 86 ? -9.139 -13.658 10.213 1.00 96.81 86 LYS A O 1
ATOM 642 N N . PRO A 1 87 ? -10.577 -14.029 8.524 1.00 95.44 87 PRO A N 1
ATOM 643 C CA . PRO A 1 87 ? -9.646 -14.887 7.803 1.00 95.44 87 PRO A CA 1
ATOM 644 C C . PRO A 1 87 ? -8.409 -14.076 7.371 1.00 95.44 87 PRO A C 1
ATOM 646 O O . PRO A 1 87 ? -8.588 -12.975 6.834 1.00 95.44 87 PRO A O 1
ATOM 649 N N . PRO A 1 88 ? -7.183 -14.599 7.574 1.00 96.69 88 PRO A N 1
ATOM 650 C CA . PRO A 1 88 ? -5.965 -13.947 7.113 1.00 96.69 88 PRO A CA 1
ATOM 651 C C . PRO A 1 88 ? -5.962 -13.691 5.607 1.00 96.69 88 PRO A C 1
ATOM 653 O O . PRO A 1 88 ? -6.530 -14.464 4.828 1.00 96.69 88 PRO A O 1
ATOM 656 N N . ARG A 1 89 ? -5.344 -12.578 5.202 1.00 95.69 89 ARG A N 1
ATOM 657 C CA . ARG A 1 89 ? -5.212 -12.184 3.797 1.00 95.69 89 ARG A CA 1
ATOM 658 C C . ARG A 1 89 ? -3.789 -11.756 3.463 1.00 95.69 89 ARG A C 1
ATOM 660 O O . ARG A 1 89 ? -3.175 -10.970 4.185 1.00 95.69 89 ARG A O 1
ATOM 667 N N . THR A 1 90 ? -3.313 -12.158 2.294 1.00 95.94 90 TH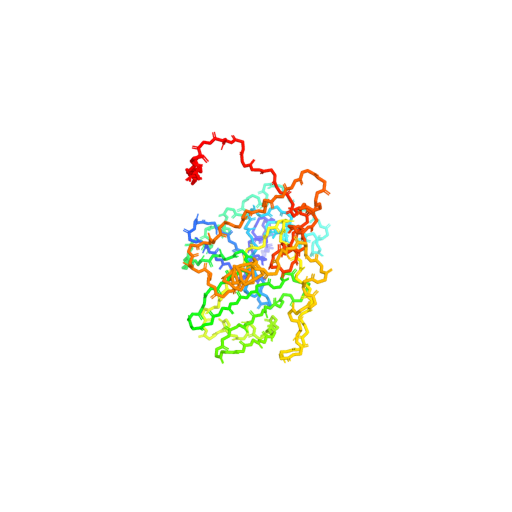R A N 1
ATOM 668 C CA . THR A 1 90 ? -2.046 -11.666 1.757 1.00 95.94 90 THR A CA 1
ATOM 669 C C . THR A 1 90 ? -2.145 -10.181 1.419 1.00 95.94 90 THR A C 1
ATOM 671 O O . THR A 1 90 ? -3.068 -9.742 0.729 1.00 95.94 90 THR A O 1
ATOM 674 N N . LEU A 1 91 ? -1.179 -9.402 1.912 1.00 96.62 91 LEU A N 1
ATOM 675 C CA . LEU A 1 91 ? -1.018 -7.993 1.567 1.00 96.62 91 LEU A CA 1
ATOM 676 C C . LEU A 1 91 ? 0.179 -7.834 0.633 1.00 96.62 91 LEU A C 1
ATOM 678 O O . LEU A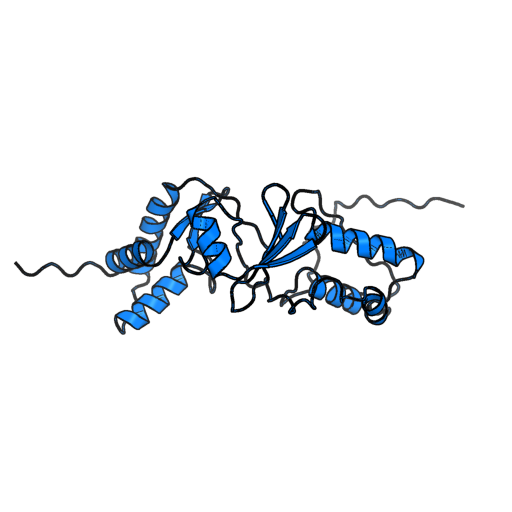 1 91 ? 1.316 -8.125 1.001 1.00 96.62 91 LEU A O 1
ATOM 682 N N . HIS A 1 92 ? -0.079 -7.318 -0.559 1.00 96.12 92 HIS A N 1
ATOM 683 C CA . HIS A 1 92 ? 0.927 -7.057 -1.580 1.00 96.12 92 HIS A CA 1
ATOM 684 C C . HIS A 1 92 ? 1.448 -5.623 -1.458 1.00 96.12 92 HIS A C 1
ATOM 686 O O . HIS A 1 92 ? 0.762 -4.748 -0.940 1.00 96.12 92 HIS A O 1
ATOM 692 N N . LEU A 1 93 ? 2.667 -5.339 -1.916 1.00 93.94 93 LEU A N 1
ATOM 693 C CA . LEU A 1 93 ? 3.187 -3.964 -1.870 1.00 93.94 93 LEU A CA 1
ATOM 694 C C . LEU A 1 93 ? 2.757 -3.151 -3.093 1.00 93.94 93 LEU A C 1
ATOM 696 O O . LEU A 1 93 ? 2.206 -2.067 -2.942 1.00 93.94 93 LEU A O 1
ATOM 700 N N . ARG A 1 94 ? 3.008 -3.687 -4.292 1.00 95.19 94 ARG A N 1
ATOM 701 C CA . ARG A 1 94 ? 2.750 -3.007 -5.570 1.00 95.19 94 ARG A CA 1
ATOM 702 C C . ARG A 1 94 ? 1.987 -3.881 -6.551 1.00 95.19 94 ARG A C 1
ATOM 704 O O . ARG A 1 94 ? 1.025 -3.417 -7.143 1.00 95.19 94 ARG A O 1
ATOM 711 N N . VAL A 1 95 ? 2.427 -5.124 -6.722 1.00 95.88 95 VAL A N 1
ATOM 712 C CA . VAL A 1 95 ? 1.906 -6.060 -7.725 1.00 95.88 95 VAL A CA 1
ATOM 713 C C . VAL A 1 95 ? 1.320 -7.275 -7.016 1.00 95.88 95 VAL A C 1
ATOM 715 O O . VAL A 1 95 ? 1.918 -7.783 -6.066 1.00 95.88 95 VAL A O 1
ATOM 718 N N . ALA A 1 96 ? 0.151 -7.721 -7.463 1.00 95.88 96 ALA A N 1
ATOM 719 C CA . ALA A 1 96 ? -0.582 -8.834 -6.879 1.00 95.88 96 ALA A CA 1
ATOM 720 C C . ALA A 1 96 ? -1.160 -9.747 -7.963 1.00 95.88 96 ALA A C 1
ATOM 722 O O . ALA A 1 96 ? -1.852 -9.274 -8.866 1.00 95.88 96 ALA A O 1
ATOM 723 N N . GLY A 1 97 ? -0.914 -11.051 -7.854 1.00 95.25 97 GLY A N 1
ATOM 724 C CA . GLY A 1 97 ? -1.596 -12.058 -8.665 1.00 95.25 97 GLY A CA 1
ATOM 725 C C . GLY A 1 97 ? -3.023 -12.286 -8.162 1.00 95.25 97 GLY A C 1
ATOM 726 O O . GLY A 1 97 ? -3.279 -12.263 -6.958 1.00 95.25 97 GLY A O 1
ATOM 727 N N . HIS A 1 98 ? -3.971 -12.491 -9.076 1.00 93.31 98 HIS A N 1
ATOM 728 C CA . HIS A 1 98 ? -5.356 -12.805 -8.736 1.00 93.31 98 HIS A CA 1
ATOM 729 C C . HIS A 1 98 ? -6.036 -13.631 -9.826 1.00 93.31 98 HIS A C 1
ATOM 731 O O . HIS A 1 98 ? -6.553 -13.095 -10.808 1.00 93.31 98 HIS A O 1
ATOM 737 N N . GLY A 1 99 ? -6.046 -14.952 -9.642 1.00 91.50 99 GLY A N 1
ATOM 738 C CA . GLY A 1 99 ? -6.504 -15.871 -10.680 1.00 91.50 99 GLY A CA 1
ATOM 739 C C . GLY A 1 99 ? -5.588 -15.797 -11.903 1.00 91.50 99 GLY A C 1
ATOM 740 O O . GLY A 1 99 ? -4.377 -15.944 -11.778 1.00 91.50 99 GLY A O 1
ATOM 741 N N . ASP A 1 100 ? -6.166 -15.551 -13.074 1.00 92.00 100 ASP A N 1
ATOM 742 C CA . ASP A 1 100 ? -5.466 -15.365 -14.350 1.00 92.00 100 ASP A CA 1
ATOM 743 C C . ASP A 1 100 ? -5.060 -13.903 -14.622 1.00 92.00 100 ASP A C 1
ATOM 745 O O . ASP A 1 100 ? -4.572 -13.578 -15.708 1.00 92.00 100 ASP A O 1
ATOM 749 N N . LYS A 1 101 ? -5.272 -13.014 -13.645 1.00 95.62 101 LYS A N 1
ATOM 750 C CA . LYS A 1 101 ? -5.001 -11.579 -13.749 1.00 95.62 101 LYS A CA 1
ATOM 751 C C . LYS A 1 101 ? -3.899 -11.134 -12.802 1.00 95.62 101 LYS A C 1
ATOM 753 O O . LYS A 1 101 ? -3.629 -11.762 -11.779 1.00 95.62 101 LYS A O 1
ATOM 758 N N . VAL A 1 102 ? -3.321 -9.981 -13.115 1.00 96.88 102 VAL A N 1
ATOM 759 C CA . VAL A 1 102 ? -2.397 -9.257 -12.242 1.00 96.88 102 VAL A CA 1
ATOM 760 C C . VAL A 1 102 ? -2.940 -7.861 -11.985 1.00 96.88 102 VAL A C 1
ATOM 762 O O . VAL A 1 102 ? -3.427 -7.198 -12.898 1.00 96.88 102 VAL A O 1
ATOM 765 N N . PHE A 1 103 ? -2.855 -7.414 -10.739 1.00 97.56 103 PHE A N 1
ATOM 766 C CA . PHE A 1 103 ? -3.245 -6.076 -10.318 1.00 97.56 103 PHE A CA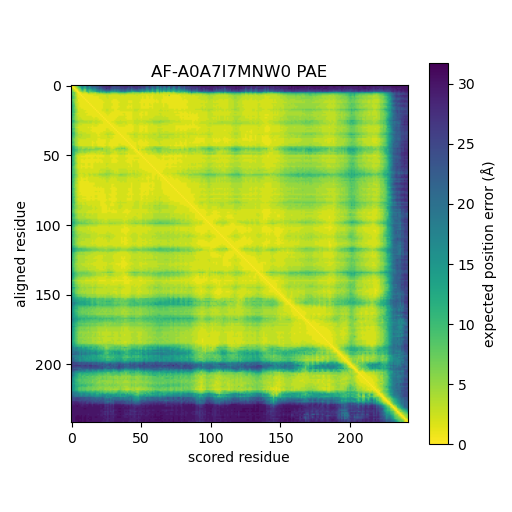 1
ATOM 767 C C . PHE A 1 103 ? -2.019 -5.300 -9.849 1.00 97.56 103 PHE A C 1
ATOM 769 O O . PHE A 1 103 ? -1.207 -5.822 -9.085 1.00 97.56 103 PHE A O 1
ATOM 776 N N . ILE A 1 104 ? -1.902 -4.046 -10.280 1.00 97.56 104 ILE A N 1
ATOM 777 C CA . ILE A 1 104 ? -0.835 -3.129 -9.875 1.00 97.56 104 ILE A CA 1
ATOM 778 C C . ILE A 1 104 ? -1.470 -1.928 -9.178 1.00 97.56 104 ILE A C 1
ATOM 780 O O . ILE A 1 104 ? -2.256 -1.208 -9.793 1.00 97.56 104 ILE A O 1
ATOM 784 N N . ASP A 1 105 ? -1.126 -1.696 -7.913 1.00 97.75 105 ASP A N 1
ATOM 785 C CA . ASP A 1 105 ? -1.544 -0.504 -7.172 1.00 97.75 105 ASP A CA 1
ATOM 786 C C . ASP A 1 105 ? -0.871 0.742 -7.751 1.00 97.75 105 ASP A C 1
ATOM 788 O O . ASP A 1 105 ? 0.360 0.874 -7.719 1.00 97.75 105 ASP A O 1
ATOM 792 N N . MET A 1 106 ? -1.668 1.695 -8.238 1.00 97.44 106 MET A N 1
ATOM 793 C CA . MET A 1 106 ? -1.119 2.960 -8.719 1.00 97.44 106 MET A CA 1
ATOM 794 C C . MET A 1 106 ? -0.604 3.832 -7.580 1.00 97.44 106 MET A C 1
ATOM 796 O O . MET A 1 106 ? 0.194 4.728 -7.833 1.00 97.44 106 MET A O 1
ATOM 800 N N . ALA A 1 107 ? -1.037 3.595 -6.339 1.00 96.62 107 ALA A N 1
ATOM 801 C CA . ALA A 1 107 ? -0.735 4.440 -5.188 1.00 96.62 107 ALA A CA 1
ATOM 802 C C . ALA A 1 107 ? -1.010 5.936 -5.406 1.00 96.62 107 ALA A C 1
ATOM 804 O O . ALA A 1 107 ? -0.347 6.796 -4.821 1.00 96.62 107 ALA A O 1
ATOM 805 N N . ASP A 1 108 ? -1.967 6.251 -6.275 1.00 96.12 108 ASP A N 1
ATOM 806 C CA . ASP A 1 108 ? -2.395 7.611 -6.536 1.00 96.12 108 ASP A CA 1
ATOM 807 C C . ASP A 1 108 ? -3.477 8.046 -5.539 1.00 96.12 108 ASP A C 1
ATOM 809 O O . ASP A 1 108 ? -3.979 7.267 -4.734 1.00 96.12 108 ASP A O 1
ATOM 813 N N . GLN A 1 109 ? -3.856 9.323 -5.584 1.00 94.94 109 GLN A N 1
ATOM 814 C CA . GLN A 1 109 ? -4.873 9.872 -4.677 1.00 94.94 109 GLN A CA 1
ATOM 815 C C . GLN A 1 109 ? -6.295 9.362 -4.958 1.00 94.94 109 GLN A C 1
ATOM 817 O O . GLN A 1 109 ? -7.215 9.717 -4.227 1.00 94.94 109 GLN A O 1
ATOM 822 N N . ARG A 1 110 ? -6.488 8.609 -6.046 1.00 96.31 110 ARG A N 1
ATOM 823 C CA . ARG A 1 110 ? -7.784 8.071 -6.475 1.00 96.31 110 ARG A CA 1
ATOM 824 C C . ARG A 1 110 ? -7.911 6.576 -6.183 1.00 96.31 110 ARG A C 1
ATOM 826 O O . ARG A 1 110 ? -8.909 5.988 -6.590 1.00 96.31 110 ARG A O 1
ATOM 833 N N . ASP A 1 111 ? -6.898 5.981 -5.548 1.00 97.25 111 ASP A N 1
ATOM 834 C CA . ASP A 1 111 ? -6.839 4.558 -5.223 1.00 97.25 111 ASP A CA 1
ATOM 835 C C . ASP A 1 111 ? -7.178 3.677 -6.434 1.00 97.25 111 ASP A C 1
ATOM 837 O O . ASP A 1 111 ? -8.005 2.769 -6.382 1.00 97.25 111 ASP A O 1
ATOM 841 N N . ARG A 1 112 ? -6.579 4.006 -7.584 1.00 97.75 112 ARG A N 1
ATOM 842 C CA . ARG A 1 112 ? -6.738 3.219 -8.809 1.00 97.75 112 ARG A CA 1
ATOM 843 C C . ARG A 1 112 ? -5.768 2.044 -8.828 1.00 97.75 112 ARG A C 1
ATOM 845 O O . ARG A 1 112 ? -4.665 2.108 -8.283 1.00 97.75 112 ARG A O 1
ATOM 852 N N . ALA A 1 113 ? -6.145 1.007 -9.567 1.00 97.88 113 ALA A N 1
ATOM 853 C CA . ALA A 1 113 ? -5.256 -0.092 -9.919 1.00 97.88 113 ALA A CA 1
ATOM 854 C C . ALA A 1 113 ? -5.205 -0.293 -11.437 1.00 97.88 113 ALA A C 1
ATOM 856 O O . ALA A 1 113 ? -6.149 0.036 -12.157 1.00 97.88 113 ALA A O 1
ATOM 857 N N . ILE A 1 114 ? -4.111 -0.866 -11.929 1.00 97.06 114 ILE A N 1
ATOM 858 C CA . ILE A 1 114 ? -4.035 -1.421 -13.282 1.00 97.06 114 ILE A CA 1
ATOM 859 C C . ILE A 1 114 ? -4.365 -2.909 -13.184 1.00 97.06 114 ILE A C 1
ATOM 861 O O . ILE A 1 114 ? -3.717 -3.626 -12.430 1.00 97.06 114 ILE A O 1
ATOM 865 N N . GLU A 1 115 ? -5.349 -3.373 -13.947 1.00 97.06 115 GLU A N 1
ATOM 866 C CA . GLU A 1 115 ? -5.655 -4.793 -14.132 1.00 97.06 115 GLU A CA 1
ATOM 867 C C . GLU A 1 115 ? -5.049 -5.252 -15.460 1.00 97.06 115 GLU A C 1
ATOM 869 O O . GLU A 1 115 ? -5.369 -4.693 -16.509 1.00 97.06 115 GLU A O 1
ATOM 874 N N . ILE A 1 116 ? -4.192 -6.269 -15.416 1.00 95.81 116 ILE A N 1
ATOM 875 C CA . ILE A 1 116 ? -3.571 -6.920 -16.572 1.00 95.81 116 ILE A CA 1
ATOM 876 C C . ILE A 1 116 ? -4.165 -8.323 -16.705 1.00 95.81 116 ILE A C 1
ATOM 878 O O . ILE A 1 116 ? -4.193 -9.083 -15.738 1.00 95.81 116 ILE A O 1
ATOM 882 N N . GLY A 1 117 ? -4.622 -8.684 -17.902 1.00 94.25 117 GLY A N 1
ATOM 883 C CA . GLY A 1 117 ? -5.187 -10.004 -18.185 1.00 94.25 117 GLY A CA 1
ATOM 884 C C . GLY A 1 117 ? -5.649 -10.134 -19.634 1.00 94.25 117 GLY A C 1
ATOM 885 O O . GLY A 1 117 ? -5.890 -9.137 -20.312 1.00 94.25 117 GLY A O 1
ATOM 886 N N . GLY A 1 118 ? -5.749 -11.367 -20.139 1.00 91.62 118 GLY A N 1
ATOM 887 C CA . GLY A 1 118 ? -6.251 -11.626 -21.497 1.00 91.62 118 GLY A CA 1
ATOM 888 C C . GLY A 1 118 ? -5.459 -10.934 -22.619 1.00 91.62 118 GLY A C 1
ATOM 889 O O . GLY A 1 118 ? -6.034 -10.584 -23.644 1.00 91.62 118 GLY A O 1
ATOM 890 N N . GLY A 1 119 ? -4.161 -10.683 -22.413 1.00 89.56 119 GLY A N 1
ATOM 891 C CA . GLY A 1 119 ? -3.299 -9.989 -23.379 1.00 89.56 119 GLY A CA 1
ATOM 892 C C . GLY A 1 119 ? -3.491 -8.469 -23.450 1.00 89.56 119 GLY A C 1
ATOM 893 O O . GLY A 1 119 ? -2.911 -7.827 -24.321 1.00 89.56 119 GLY A O 1
ATOM 894 N N . THR A 1 120 ? -4.278 -7.882 -22.546 1.00 92.00 120 THR A N 1
ATOM 895 C CA . THR A 1 120 ? -4.501 -6.434 -22.450 1.00 92.00 120 THR A CA 1
ATOM 896 C C . THR A 1 120 ? -4.361 -5.953 -21.005 1.00 92.00 120 THR A C 1
ATOM 898 O O . THR A 1 120 ? -4.107 -6.733 -20.084 1.00 92.00 120 THR A O 1
ATOM 901 N N . TRP A 1 121 ? -4.517 -4.650 -20.800 1.00 94.81 121 TRP A N 1
ATOM 902 C CA . TRP A 1 121 ? -4.615 -4.043 -19.484 1.00 94.81 121 TRP A CA 1
ATOM 903 C C . TRP A 1 121 ? -5.647 -2.915 -19.486 1.00 94.81 121 TRP A C 1
ATOM 905 O O . TRP A 1 121 ? -5.987 -2.357 -20.532 1.00 94.81 121 TRP A O 1
ATOM 915 N N . ARG A 1 122 ? -6.146 -2.564 -18.302 1.00 95.56 122 ARG A N 1
ATOM 916 C CA . ARG A 1 122 ? -7.047 -1.423 -18.098 1.00 95.56 122 ARG A CA 1
ATOM 917 C C . ARG A 1 122 ? -6.830 -0.787 -16.731 1.00 95.56 122 ARG A C 1
ATOM 919 O O . ARG A 1 122 ? -6.371 -1.445 -15.802 1.00 95.56 122 ARG A O 1
ATOM 926 N N . LEU A 1 123 ? -7.217 0.477 -16.601 1.00 96.25 123 LEU A N 1
ATOM 927 C CA . LEU A 1 123 ? -7.379 1.107 -15.294 1.00 96.25 123 LEU A CA 1
ATOM 928 C C . LEU A 1 123 ? -8.697 0.667 -14.659 1.00 96.25 123 LEU A C 1
ATOM 930 O O . LEU A 1 123 ? -9.732 0.633 -15.325 1.00 96.25 123 LEU A O 1
ATOM 934 N N . VAL A 1 124 ? -8.649 0.373 -13.366 1.00 97.06 124 VAL A N 1
ATOM 935 C CA . VAL A 1 124 ? -9.797 0.023 -12.532 1.00 97.06 124 VAL A CA 1
ATOM 936 C C . VAL A 1 124 ? -9.892 1.065 -11.425 1.00 97.06 124 VAL A C 1
ATOM 938 O O . VAL A 1 124 ? -8.923 1.300 -10.700 1.00 97.06 124 VAL A O 1
ATOM 941 N N . CYS A 1 125 ? -11.038 1.737 -11.327 1.00 97.62 125 CYS A N 1
ATOM 942 C CA . CYS A 1 125 ? -11.265 2.733 -10.285 1.00 97.62 125 CYS A CA 1
ATOM 943 C C . CYS A 1 125 ? -11.634 2.081 -8.949 1.00 97.62 125 CYS A C 1
ATOM 945 O O . CYS A 1 125 ? -12.074 0.926 -8.900 1.00 97.62 125 CYS A O 1
ATOM 947 N N . SER A 1 126 ? -11.480 2.840 -7.864 1.00 96.56 126 SER A N 1
ATOM 948 C CA . SER A 1 126 ? -11.745 2.342 -6.516 1.00 96.56 126 SER A CA 1
ATOM 949 C C . SER A 1 126 ? -13.199 1.891 -6.332 1.00 96.56 126 SER A C 1
ATOM 951 O O . SER A 1 126 ? -13.450 0.867 -5.698 1.00 96.56 126 SER A O 1
ATOM 953 N N . GLU A 1 127 ? -14.170 2.560 -6.967 1.00 97.00 127 GLU A N 1
ATOM 954 C CA . GLU A 1 127 ? -15.581 2.159 -6.906 1.00 97.00 127 GLU A CA 1
ATOM 955 C C . GLU A 1 127 ? -15.836 0.806 -7.584 1.00 97.00 127 GLU A C 1
ATOM 957 O O . GLU A 1 127 ? -16.645 0.002 -7.107 1.00 97.00 127 GLU A O 1
ATOM 962 N N . GLU A 1 128 ? -15.150 0.530 -8.697 1.00 97.31 128 GLU A N 1
ATOM 963 C CA . GLU A 1 128 ? -15.252 -0.758 -9.377 1.00 97.31 128 GLU A CA 1
ATOM 964 C C . GLU A 1 128 ? -14.617 -1.868 -8.533 1.00 97.31 128 GLU A C 1
ATOM 966 O O . GLU A 1 128 ? -15.244 -2.913 -8.345 1.00 97.31 128 GLU A O 1
ATOM 971 N N . LEU A 1 129 ? -13.442 -1.617 -7.945 1.00 97.19 129 LEU A N 1
ATOM 972 C CA . LEU A 1 129 ? -12.804 -2.534 -6.995 1.00 97.19 129 LEU A CA 1
ATOM 973 C C . LEU A 1 129 ? -13.718 -2.799 -5.791 1.00 97.19 129 LEU A C 1
ATOM 975 O O . LEU A 1 129 ? -13.928 -3.951 -5.411 1.00 97.19 129 LEU A O 1
ATOM 979 N N . ALA A 1 130 ? -14.358 -1.766 -5.243 1.00 96.44 130 ALA A N 1
ATOM 980 C CA . ALA A 1 130 ? -15.320 -1.912 -4.156 1.00 96.44 130 ALA A CA 1
ATOM 981 C C . ALA A 1 130 ? -16.556 -2.726 -4.558 1.00 96.44 130 ALA A C 1
ATOM 983 O O . ALA A 1 130 ? -17.096 -3.482 -3.749 1.00 96.44 130 ALA A O 1
ATOM 984 N N . ARG A 1 131 ? -17.008 -2.623 -5.814 1.00 96.38 131 ARG A N 1
ATOM 985 C CA . ARG A 1 131 ? -18.068 -3.487 -6.350 1.00 96.38 131 ARG A CA 1
ATOM 986 C C . ARG A 1 131 ? -17.615 -4.939 -6.462 1.00 96.38 131 ARG A C 1
ATOM 988 O O . ARG A 1 131 ? -18.377 -5.816 -6.063 1.00 96.38 131 ARG A O 1
ATOM 995 N N . MET A 1 132 ? -16.406 -5.187 -6.959 1.00 94.88 132 MET A N 1
ATOM 996 C CA . MET A 1 132 ? -15.829 -6.533 -7.069 1.00 94.88 132 MET A CA 1
ATOM 997 C C . MET A 1 132 ? -15.691 -7.200 -5.691 1.00 94.88 132 MET A C 1
ATOM 999 O O . MET A 1 132 ? -16.110 -8.348 -5.527 1.00 94.88 132 MET A O 1
ATOM 1003 N N . ALA A 1 133 ? -15.226 -6.448 -4.684 1.00 94.88 133 ALA A N 1
ATOM 1004 C CA . ALA A 1 133 ? -15.049 -6.908 -3.302 1.00 94.88 133 ALA A CA 1
ATOM 1005 C C . ALA A 1 133 ? -16.337 -7.427 -2.638 1.00 94.88 133 ALA A C 1
ATOM 1007 O O . ALA A 1 133 ? -16.271 -8.230 -1.711 1.00 94.88 133 ALA A O 1
ATOM 1008 N N . ARG A 1 134 ? -17.517 -6.984 -3.099 1.00 93.81 134 ARG A N 1
ATOM 1009 C CA . ARG A 1 134 ? -18.813 -7.462 -2.580 1.00 93.81 134 ARG A CA 1
ATOM 1010 C C . ARG A 1 134 ? -19.176 -8.866 -3.056 1.00 93.81 134 ARG A C 1
ATOM 1012 O O . ARG A 1 134 ? -20.027 -9.502 -2.446 1.00 93.81 134 ARG A O 1
ATOM 1019 N N . THR A 1 135 ? -18.584 -9.318 -4.157 1.00 92.94 135 THR A N 1
ATOM 1020 C CA . THR A 1 135 ? -18.918 -10.601 -4.795 1.00 92.94 135 THR A CA 1
ATOM 1021 C C . THR A 1 135 ? -17.821 -11.647 -4.649 1.00 92.94 135 THR A C 1
ATOM 1023 O O . THR A 1 135 ? -18.120 -12.836 -4.648 1.00 92.94 135 THR A O 1
ATOM 1026 N N . ALA A 1 136 ? -16.565 -11.218 -4.521 1.00 91.06 136 ALA A N 1
ATOM 1027 C CA . ALA A 1 136 ? -15.416 -12.096 -4.359 1.00 91.06 136 ALA A CA 1
ATOM 1028 C C . ALA A 1 136 ? -14.263 -11.343 -3.669 1.00 91.06 136 ALA A C 1
ATOM 1030 O O . ALA A 1 136 ? -14.208 -10.113 -3.744 1.00 91.06 136 ALA A O 1
ATOM 1031 N N . PRO A 1 137 ? -13.319 -12.048 -3.021 1.00 91.69 137 PRO A N 1
ATOM 1032 C CA . PRO A 1 137 ? -12.085 -11.430 -2.548 1.00 91.69 137 PRO A CA 1
ATOM 1033 C C . PRO A 1 137 ? -11.330 -10.756 -3.703 1.00 91.69 137 PRO A C 1
ATOM 1035 O O . PRO A 1 137 ? -11.209 -11.340 -4.770 1.00 91.69 137 PRO A O 1
ATOM 1038 N N . ILE A 1 138 ? -10.788 -9.558 -3.476 1.00 95.50 138 ILE A N 1
ATOM 1039 C CA . ILE A 1 138 ? -9.931 -8.827 -4.432 1.00 95.50 138 ILE A CA 1
ATOM 1040 C C . ILE A 1 138 ? -8.512 -8.659 -3.878 1.00 95.50 138 ILE A C 1
ATOM 1042 O O . ILE A 1 138 ? -8.360 -8.701 -2.657 1.00 95.50 138 ILE A O 1
ATOM 1046 N N . PRO A 1 139 ? -7.473 -8.418 -4.690 1.00 95.94 139 PRO A N 1
ATOM 1047 C CA . PRO A 1 139 ? -6.137 -8.126 -4.174 1.00 95.94 139 PRO A CA 1
ATOM 1048 C C . PRO A 1 139 ? -6.114 -6.991 -3.157 1.00 95.94 139 PRO A C 1
ATOM 1050 O O . PRO A 1 139 ? -6.860 -6.020 -3.276 1.00 95.94 139 PRO A O 1
ATOM 1053 N N . MET A 1 140 ? -5.249 -7.128 -2.155 1.00 97.25 140 MET A N 1
ATOM 1054 C CA . MET A 1 140 ? -5.060 -6.134 -1.108 1.00 97.25 140 MET A CA 1
ATOM 1055 C C . MET A 1 140 ? -3.630 -5.625 -1.098 1.00 97.25 140 MET A C 1
ATOM 1057 O O . MET A 1 140 ? -2.687 -6.410 -1.151 1.00 97.25 140 MET A O 1
ATOM 1061 N N . PHE A 1 141 ? -3.479 -4.311 -0.983 1.00 97.81 141 PHE A N 1
ATOM 1062 C CA . PHE A 1 141 ? -2.200 -3.628 -1.045 1.00 97.81 141 PHE A CA 1
ATOM 1063 C C . PHE A 1 141 ? -1.888 -2.912 0.261 1.00 97.81 141 PHE A C 1
ATOM 1065 O O . PHE A 1 141 ? -2.726 -2.207 0.819 1.00 97.81 141 PHE A O 1
ATOM 1072 N N . ARG A 1 142 ? -0.654 -3.058 0.738 1.00 96.44 142 ARG A N 1
ATOM 1073 C CA . ARG A 1 142 ? -0.097 -2.309 1.861 1.00 96.44 142 ARG A CA 1
ATOM 1074 C C . ARG A 1 142 ? 0.954 -1.345 1.337 1.00 96.44 142 ARG A C 1
ATOM 1076 O O . ARG A 1 142 ? 2.088 -1.735 1.058 1.00 96.44 142 ARG A O 1
ATOM 1083 N N 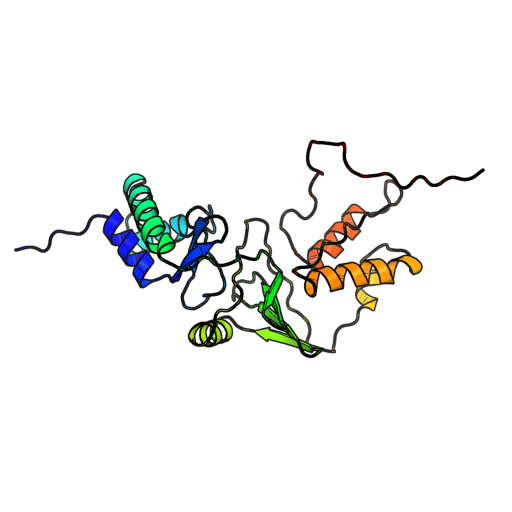. ARG A 1 143 ? 0.597 -0.065 1.294 1.00 95.31 143 ARG A N 1
ATOM 1084 C CA . ARG A 1 143 ? 1.532 1.008 0.948 1.00 95.31 143 ARG A CA 1
ATOM 1085 C C . ARG A 1 143 ? 2.485 1.284 2.109 1.00 95.31 143 ARG A C 1
ATOM 1087 O O . ARG A 1 143 ? 2.117 1.200 3.280 1.00 95.31 143 ARG A O 1
ATOM 1094 N N . THR A 1 144 ? 3.719 1.635 1.777 1.00 92.38 144 THR A N 1
ATOM 1095 C CA . THR A 1 144 ? 4.736 2.098 2.731 1.00 92.38 144 THR A CA 1
ATOM 1096 C C . THR A 1 144 ? 5.012 3.582 2.503 1.00 92.38 144 THR A C 1
ATOM 1098 O O . THR A 1 144 ? 4.605 4.135 1.485 1.00 92.38 144 THR A O 1
ATOM 1101 N N . GLU A 1 145 ? 5.769 4.236 3.389 1.00 90.25 145 GLU A N 1
ATOM 1102 C CA . GLU A 1 145 ? 6.215 5.625 3.155 1.00 90.25 145 GLU A CA 1
ATOM 1103 C C . GLU A 1 145 ? 7.089 5.779 1.894 1.00 90.25 145 GLU A C 1
ATOM 1105 O O . GLU A 1 145 ? 7.358 6.893 1.454 1.00 90.25 145 GLU A O 1
ATOM 1110 N N . LEU A 1 146 ? 7.531 4.663 1.309 1.00 90.44 146 LEU A N 1
ATOM 1111 C CA . LEU A 1 146 ? 8.324 4.623 0.087 1.00 90.44 146 LEU A CA 1
ATOM 1112 C C . LEU A 1 146 ? 7.494 4.369 -1.163 1.00 90.44 146 LEU A C 1
ATOM 1114 O O . LEU A 1 146 ? 8.009 4.547 -2.258 1.00 90.44 146 LEU A O 1
ATOM 1118 N N . THR A 1 147 ? 6.237 3.965 -1.013 1.00 92.94 147 THR A N 1
ATOM 1119 C CA . THR A 1 147 ? 5.337 3.732 -2.136 1.00 92.94 147 THR A CA 1
ATOM 1120 C C . THR A 1 147 ? 4.903 5.087 -2.690 1.00 92.94 147 THR A C 1
ATOM 1122 O O . THR A 1 147 ? 4.114 5.786 -2.057 1.00 92.94 147 THR A O 1
ATOM 1125 N N . ALA A 1 148 ? 5.427 5.483 -3.852 1.00 94.94 148 ALA A N 1
ATOM 1126 C CA . ALA A 1 148 ? 4.979 6.690 -4.542 1.00 94.94 148 ALA A CA 1
ATOM 1127 C C . ALA A 1 148 ? 3.945 6.360 -5.629 1.00 94.94 148 ALA A C 1
ATOM 1129 O O . ALA A 1 148 ? 3.862 5.221 -6.104 1.00 94.94 148 ALA A O 1
ATOM 1130 N N . ALA A 1 149 ? 3.162 7.373 -6.005 1.00 95.56 149 ALA A N 1
ATOM 1131 C CA . ALA A 1 149 ? 2.176 7.267 -7.069 1.00 95.56 149 ALA A CA 1
ATOM 1132 C C . ALA A 1 149 ? 2.852 6.949 -8.411 1.00 95.56 149 ALA A C 1
ATOM 1134 O O . ALA A 1 149 ? 3.863 7.560 -8.769 1.00 95.56 149 ALA A O 1
ATOM 1135 N N . MET A 1 150 ? 2.278 6.007 -9.153 1.00 94.44 150 MET A N 1
ATOM 1136 C CA . MET A 1 150 ? 2.666 5.712 -10.525 1.00 94.44 150 MET A CA 1
ATOM 1137 C C . MET A 1 150 ? 2.209 6.837 -11.460 1.00 94.44 150 MET A C 1
ATOM 1139 O O . MET A 1 150 ? 1.168 7.457 -11.214 1.00 94.44 150 MET A O 1
ATOM 1143 N N . PRO A 1 151 ? 2.960 7.112 -12.541 1.00 91.44 151 PRO A N 1
ATOM 1144 C CA . PRO A 1 151 ? 2.484 8.009 -13.583 1.00 91.44 151 PRO A CA 1
ATOM 1145 C C . PRO A 1 151 ? 1.201 7.459 -14.215 1.00 91.44 151 PRO A C 1
ATOM 1147 O O . PRO A 1 151 ? 0.998 6.245 -14.284 1.00 91.44 151 PRO A O 1
ATOM 1150 N N . ASP A 1 152 ? 0.349 8.359 -14.706 1.00 91.25 152 ASP A N 1
ATOM 1151 C CA . ASP A 1 152 ? -0.824 7.952 -15.473 1.00 91.25 152 ASP A CA 1
ATOM 1152 C C . ASP A 1 152 ? -0.384 7.195 -16.735 1.00 91.25 152 ASP A C 1
ATOM 1154 O O . ASP A 1 152 ? 0.428 7.718 -17.509 1.00 91.25 152 ASP A O 1
ATOM 1158 N N . PRO A 1 153 ? -0.896 5.974 -16.966 1.00 89.62 153 PRO A N 1
ATOM 1159 C CA . PRO A 1 153 ? -0.566 5.249 -18.173 1.00 89.62 153 PRO A CA 1
ATOM 1160 C C . PRO A 1 153 ? -1.247 5.910 -19.376 1.00 89.62 153 PRO A C 1
ATOM 1162 O O . PRO A 1 153 ? -2.392 6.366 -19.306 1.00 89.62 153 PRO A O 1
ATOM 1165 N N . VAL A 1 154 ? -0.543 5.934 -20.506 1.00 87.88 154 VAL A N 1
ATOM 1166 C CA . VAL A 1 154 ? -1.145 6.287 -21.799 1.00 87.88 154 VAL A CA 1
ATOM 1167 C C . VAL A 1 154 ? -2.165 5.217 -22.209 1.00 87.88 154 VAL A C 1
ATOM 1169 O O . VAL A 1 154 ? -2.052 4.087 -21.735 1.00 87.88 154 VAL A O 1
ATOM 1172 N N . PRO A 1 155 ? -3.151 5.519 -23.074 1.00 84.81 155 PRO A N 1
ATOM 1173 C CA . PRO A 1 155 ? -4.128 4.527 -23.515 1.00 84.81 155 PRO A CA 1
ATOM 1174 C C . PRO A 1 155 ? -3.489 3.216 -24.005 1.00 84.81 155 PRO A C 1
ATOM 1176 O O . PRO A 1 155 ? -2.419 3.201 -24.619 1.00 84.81 155 PRO A O 1
ATOM 1179 N N . ALA A 1 156 ? -4.152 2.091 -23.731 1.00 83.00 156 ALA A N 1
ATOM 1180 C CA . ALA A 1 156 ? -3.662 0.784 -24.153 1.00 83.00 156 ALA A CA 1
ATOM 1181 C C . ALA A 1 156 ? -3.435 0.753 -25.677 1.00 83.00 156 ALA A C 1
ATOM 1183 O O . ALA A 1 156 ? -4.266 1.221 -26.453 1.00 83.00 156 ALA A O 1
ATOM 1184 N N . GLY A 1 157 ? -2.287 0.218 -26.098 1.00 83.12 157 GLY A N 1
ATOM 1185 C CA . GLY A 1 157 ? -1.901 0.138 -27.510 1.00 83.12 157 GLY A CA 1
ATOM 1186 C C . GLY A 1 157 ? -1.307 1.418 -28.110 1.00 83.12 157 GLY A C 1
ATOM 1187 O O . GLY A 1 157 ? -0.876 1.377 -29.256 1.00 83.12 157 GLY A O 1
ATOM 1188 N N . THR A 1 158 ? -1.227 2.531 -27.367 1.00 87.88 158 THR A N 1
ATOM 1189 C CA . THR A 1 158 ? -0.629 3.789 -27.867 1.00 87.88 158 THR A CA 1
ATOM 1190 C C . THR A 1 158 ? 0.779 4.057 -27.330 1.00 87.88 158 THR A C 1
ATOM 1192 O O . THR A 1 158 ? 1.319 5.141 -27.540 1.00 87.88 158 THR A O 1
ATOM 1195 N N . GLY A 1 159 ? 1.352 3.124 -26.568 1.00 87.25 159 GLY A N 1
ATOM 1196 C CA . GLY A 1 159 ? 2.701 3.250 -26.019 1.00 87.25 159 GLY A CA 1
ATOM 1197 C C . GLY A 1 159 ? 3.786 2.979 -27.063 1.00 87.25 159 GLY A C 1
ATOM 1198 O O . GLY A 1 159 ? 3.591 2.174 -27.968 1.00 87.25 159 GLY A O 1
ATOM 1199 N N . ASP A 1 160 ? 4.944 3.616 -26.891 1.00 91.00 160 ASP A N 1
ATOM 1200 C CA . ASP A 1 160 ? 6.145 3.390 -27.700 1.00 91.00 160 ASP A CA 1
ATOM 1201 C C . ASP A 1 160 ? 7.323 3.045 -26.776 1.00 91.00 160 ASP A C 1
ATOM 1203 O O . ASP A 1 160 ? 7.820 3.893 -26.026 1.00 91.00 160 ASP A O 1
ATOM 1207 N N . VAL A 1 161 ? 7.753 1.780 -26.811 1.00 90.75 161 VAL A N 1
ATOM 1208 C CA . VAL A 1 161 ? 8.866 1.288 -25.987 1.00 90.75 161 VAL A CA 1
ATOM 1209 C C . VAL A 1 161 ? 10.201 1.903 -26.408 1.00 90.75 161 VAL A C 1
ATOM 1211 O O . VAL A 1 161 ? 11.094 2.031 -25.573 1.00 90.75 161 VAL A O 1
ATOM 1214 N N . ASP A 1 162 ? 10.344 2.367 -27.652 1.00 92.94 162 ASP A N 1
ATOM 1215 C CA . ASP A 1 162 ? 11.599 2.948 -28.128 1.00 92.94 162 ASP A CA 1
ATOM 1216 C C . ASP A 1 162 ? 11.901 4.304 -27.481 1.00 92.94 162 ASP A C 1
ATOM 1218 O O . ASP A 1 162 ? 13.063 4.723 -27.401 1.00 92.94 162 ASP A O 1
ATOM 1222 N N . LEU A 1 163 ? 10.884 4.972 -26.922 1.00 91.31 163 LEU A N 1
ATOM 1223 C CA . LEU A 1 163 ? 11.073 6.167 -26.099 1.00 91.31 163 LEU A CA 1
ATOM 1224 C C . LEU A 1 163 ? 11.889 5.874 -24.835 1.00 91.31 163 LEU A C 1
ATOM 1226 O O . LEU A 1 163 ? 12.664 6.734 -24.414 1.00 91.31 163 LEU A O 1
ATOM 1230 N N . LEU A 1 164 ? 11.786 4.667 -24.263 1.00 91.06 164 LEU A N 1
ATOM 1231 C CA . LEU A 1 164 ? 12.571 4.265 -23.091 1.00 91.06 164 LEU A CA 1
ATOM 1232 C C . LEU A 1 164 ? 14.071 4.417 -23.359 1.00 91.06 164 LEU A C 1
ATOM 1234 O O . LEU A 1 164 ? 14.797 4.970 -22.531 1.00 91.06 164 LEU A O 1
ATOM 1238 N N . TRP A 1 165 ? 14.528 3.991 -24.539 1.00 92.31 165 TRP A N 1
ATOM 1239 C CA . TRP A 1 165 ? 15.944 3.968 -24.915 1.00 92.31 165 TRP A CA 1
ATOM 1240 C C . TRP A 1 165 ? 16.559 5.362 -25.074 1.00 92.31 165 TRP A C 1
ATOM 1242 O O . TRP A 1 165 ? 17.776 5.501 -25.011 1.00 92.31 165 TRP A O 1
ATOM 1252 N N . LYS A 1 166 ? 15.737 6.412 -25.197 1.00 90.81 166 LYS A N 1
ATOM 1253 C CA . LYS A 1 166 ? 16.189 7.816 -25.152 1.00 90.81 166 LYS A CA 1
ATOM 1254 C C . LYS A 1 166 ? 16.517 8.275 -23.728 1.00 90.81 166 LYS A C 1
ATOM 1256 O O . LYS A 1 166 ? 17.192 9.285 -23.530 1.00 90.81 166 LYS A O 1
ATOM 1261 N N . HIS A 1 167 ? 16.030 7.543 -22.727 1.00 87.00 167 HIS A N 1
ATOM 1262 C CA . HIS A 1 167 ? 16.130 7.893 -21.316 1.00 87.00 167 HIS A CA 1
ATOM 1263 C C . HIS A 1 167 ? 16.979 6.915 -20.496 1.00 87.00 167 HIS A C 1
ATOM 1265 O O . HIS A 1 167 ? 17.302 7.233 -19.350 1.00 87.00 167 HIS A O 1
ATOM 1271 N N . VAL A 1 168 ? 17.408 5.782 -21.047 1.00 86.25 168 VAL A N 1
ATOM 1272 C CA . VAL A 1 168 ? 18.306 4.841 -20.360 1.00 86.25 168 VAL A CA 1
ATOM 1273 C C . VAL A 1 168 ? 19.590 4.640 -21.156 1.00 86.25 168 VAL A C 1
ATOM 1275 O O . VAL A 1 168 ? 19.559 4.424 -22.362 1.00 86.25 168 VAL A O 1
ATOM 1278 N N . ASN A 1 169 ? 20.733 4.719 -20.474 1.00 85.12 169 ASN A N 1
ATOM 1279 C CA . ASN A 1 169 ? 22.036 4.463 -21.087 1.00 85.12 169 ASN A CA 1
ATOM 1280 C C . ASN A 1 169 ? 22.346 2.959 -21.022 1.00 85.12 169 ASN A C 1
ATOM 1282 O O . ASN A 1 169 ? 22.972 2.508 -20.064 1.00 85.12 169 ASN A O 1
ATOM 1286 N N . VAL A 1 170 ? 21.814 2.193 -21.979 1.00 87.06 170 VAL A N 1
ATOM 1287 C CA . VAL A 1 170 ? 21.943 0.726 -22.075 1.00 87.06 170 VAL A CA 1
ATOM 1288 C C . VAL A 1 170 ? 22.271 0.345 -23.519 1.00 87.06 170 VAL A C 1
ATOM 1290 O O . VAL A 1 170 ? 21.638 0.855 -24.455 1.00 87.06 170 VAL A O 1
ATOM 1293 N N . ALA A 1 171 ? 23.263 -0.532 -23.694 1.00 89.06 171 ALA A N 1
ATOM 1294 C CA . ALA A 1 171 ? 23.706 -0.996 -25.004 1.00 89.06 171 ALA A CA 1
ATOM 1295 C C . ALA A 1 171 ? 22.562 -1.720 -25.744 1.00 89.06 171 ALA A C 1
ATOM 1297 O O . ALA A 1 171 ? 21.760 -2.392 -25.089 1.00 89.06 171 ALA A O 1
ATOM 1298 N N . PRO A 1 172 ? 22.421 -1.566 -27.076 1.00 92.56 172 PRO A N 1
ATOM 1299 C CA . PRO A 1 172 ? 21.337 -2.185 -27.845 1.00 92.56 172 PRO A CA 1
ATOM 1300 C C . PRO A 1 172 ? 21.124 -3.681 -27.579 1.00 92.56 172 PRO A C 1
ATOM 1302 O O . PRO A 1 172 ? 19.980 -4.119 -27.472 1.00 92.56 172 PRO A O 1
ATOM 1305 N N . GLU A 1 173 ? 22.208 -4.432 -27.416 1.00 93.88 173 GLU A N 1
ATOM 1306 C CA . GLU A 1 173 ? 22.245 -5.866 -27.122 1.00 93.88 173 GLU A CA 1
ATOM 1307 C C . GLU A 1 173 ? 21.655 -6.241 -25.750 1.00 93.88 173 GLU A C 1
ATOM 1309 O O . GLU A 1 173 ? 21.076 -7.317 -25.611 1.00 93.88 173 GLU A O 1
ATOM 1314 N N . ASP A 1 174 ? 21.712 -5.340 -24.765 1.00 90.81 174 ASP A N 1
ATOM 1315 C CA . ASP A 1 174 ? 21.213 -5.568 -23.400 1.00 90.81 174 ASP A CA 1
ATOM 1316 C C . ASP A 1 174 ? 19.750 -5.125 -23.212 1.00 90.81 174 ASP A C 1
ATOM 1318 O O . ASP A 1 174 ? 19.091 -5.483 -22.228 1.00 90.81 174 ASP A O 1
ATOM 1322 N N . ARG A 1 175 ? 19.204 -4.342 -24.154 1.00 92.94 175 ARG A N 1
ATOM 1323 C CA . ARG A 1 175 ? 17.829 -3.813 -24.087 1.00 92.94 175 ARG A CA 1
ATOM 1324 C C . ARG A 1 175 ? 16.762 -4.900 -23.912 1.00 92.94 175 ARG A C 1
ATOM 1326 O O . ARG A 1 175 ? 15.881 -4.692 -23.072 1.00 92.94 175 ARG A O 1
ATOM 1333 N N . PRO A 1 176 ? 16.809 -6.053 -24.617 1.00 93.62 176 PRO A N 1
ATOM 1334 C CA . PRO A 1 176 ? 15.817 -7.111 -24.432 1.00 93.62 176 PRO A CA 1
ATOM 1335 C C . PRO A 1 176 ? 15.806 -7.680 -23.011 1.00 93.62 176 PRO A C 1
ATOM 1337 O O . PRO A 1 176 ? 14.735 -7.952 -22.478 1.00 93.62 176 PRO A O 1
ATOM 1340 N N . VAL A 1 177 ? 16.975 -7.812 -22.373 1.00 91.50 177 VAL A N 1
ATOM 1341 C CA . VAL A 1 177 ? 17.093 -8.338 -21.002 1.00 91.50 177 VAL A CA 1
ATOM 1342 C C . VAL A 1 177 ? 16.500 -7.356 -19.996 1.00 91.50 177 VAL A C 1
ATOM 1344 O O . VAL A 1 177 ? 15.718 -7.757 -19.132 1.00 91.50 177 VAL A O 1
ATOM 1347 N N . LEU A 1 178 ? 16.817 -6.063 -20.132 1.00 90.81 178 LEU A N 1
ATOM 1348 C CA . LEU A 1 178 ? 16.224 -5.025 -19.289 1.00 90.81 178 LEU A CA 1
ATOM 1349 C C . LEU A 1 178 ? 14.698 -4.984 -19.454 1.00 90.81 178 LEU A C 1
ATOM 1351 O O . LEU A 1 178 ? 13.979 -4.977 -18.456 1.00 90.81 178 LEU A O 1
ATOM 1355 N N . LEU A 1 179 ? 14.202 -5.004 -20.695 1.00 92.75 179 LEU A N 1
ATOM 1356 C CA . LEU A 1 179 ? 12.767 -4.986 -20.971 1.00 92.75 179 LEU A CA 1
ATOM 1357 C C . LEU A 1 179 ? 12.064 -6.226 -20.404 1.00 92.75 179 LEU A C 1
ATOM 1359 O O . LEU A 1 179 ? 11.027 -6.093 -19.758 1.00 92.75 179 LEU A O 1
ATOM 1363 N N . ALA A 1 180 ? 12.638 -7.416 -20.591 1.00 91.75 180 ALA A N 1
ATOM 1364 C CA . ALA A 1 180 ? 12.088 -8.658 -20.057 1.00 91.75 180 ALA A CA 1
ATOM 1365 C C . ALA A 1 180 ? 11.987 -8.619 -18.527 1.00 91.75 180 ALA A C 1
ATOM 1367 O O . ALA A 1 180 ? 10.949 -8.974 -17.975 1.00 91.75 180 ALA A O 1
ATOM 1368 N N . ALA A 1 181 ? 13.023 -8.134 -17.842 1.00 90.25 181 ALA A N 1
ATOM 1369 C CA . ALA A 1 181 ? 13.010 -7.998 -16.390 1.00 90.25 181 ALA A CA 1
ATOM 1370 C C . ALA A 1 181 ? 11.995 -6.949 -15.899 1.00 90.25 181 ALA A C 1
ATOM 1372 O O . ALA A 1 181 ? 11.304 -7.187 -14.910 1.00 90.25 181 ALA A O 1
ATOM 1373 N N . MET A 1 182 ? 11.854 -5.822 -16.606 1.00 90.75 182 MET A N 1
ATOM 1374 C CA . MET A 1 182 ? 10.832 -4.806 -16.323 1.00 90.75 182 MET A CA 1
ATOM 1375 C C . MET A 1 182 ? 9.412 -5.367 -16.465 1.00 90.75 182 MET A C 1
ATOM 1377 O O . MET A 1 182 ? 8.586 -5.179 -15.577 1.00 90.75 182 MET A O 1
ATOM 1381 N N . VAL A 1 183 ? 9.130 -6.088 -17.553 1.00 91.75 183 VAL A N 1
ATOM 1382 C CA . VAL A 1 183 ? 7.820 -6.716 -17.780 1.00 91.75 183 VAL A CA 1
ATOM 1383 C C . VAL A 1 183 ? 7.562 -7.813 -16.749 1.00 91.75 183 VAL A C 1
ATOM 1385 O O . VAL A 1 183 ? 6.490 -7.835 -16.149 1.00 91.75 183 VAL A O 1
ATOM 1388 N N . ALA A 1 184 ? 8.542 -8.683 -16.490 1.00 90.62 184 ALA A N 1
ATOM 1389 C CA . ALA A 1 184 ? 8.422 -9.755 -15.504 1.00 90.62 184 ALA A CA 1
ATOM 1390 C C . ALA A 1 184 ? 8.081 -9.213 -14.108 1.00 90.62 184 ALA A C 1
ATOM 1392 O O . ALA A 1 184 ? 7.215 -9.772 -13.441 1.00 90.62 184 ALA A O 1
ATOM 1393 N N . ALA A 1 185 ? 8.673 -8.085 -13.702 1.00 89.81 185 ALA A N 1
ATOM 1394 C CA . ALA A 1 185 ? 8.356 -7.432 -12.432 1.00 89.81 185 ALA A CA 1
ATOM 1395 C C . ALA A 1 185 ? 6.884 -6.985 -12.315 1.00 89.81 185 ALA A C 1
ATOM 1397 O O . ALA A 1 185 ? 6.366 -6.901 -11.205 1.00 89.81 185 ALA A O 1
ATOM 1398 N N . LEU A 1 186 ? 6.209 -6.711 -13.437 1.00 91.06 186 LEU A N 1
ATOM 1399 C CA . LEU A 1 186 ? 4.818 -6.249 -13.470 1.00 91.06 186 LEU A CA 1
ATOM 1400 C C . LEU A 1 186 ? 3.794 -7.369 -13.677 1.00 91.06 186 LEU A C 1
ATOM 1402 O O . LEU A 1 186 ? 2.633 -7.173 -13.333 1.00 91.06 186 LEU A O 1
ATOM 1406 N N . VAL A 1 187 ? 4.187 -8.507 -14.260 1.00 90.25 187 VAL A N 1
ATOM 1407 C CA . VAL A 1 187 ? 3.243 -9.573 -14.661 1.00 90.25 187 VAL A CA 1
ATOM 1408 C C . VAL A 1 187 ? 3.518 -10.935 -14.025 1.00 90.25 187 VAL A C 1
ATOM 1410 O O . VAL A 1 187 ? 2.705 -11.841 -14.173 1.00 90.25 187 VAL A O 1
ATOM 1413 N N . GLN A 1 188 ? 4.635 -11.102 -13.313 1.00 87.12 188 GLN A N 1
ATOM 1414 C CA . GLN A 1 188 ? 4.984 -12.344 -12.614 1.00 87.12 188 GLN A CA 1
ATOM 1415 C C . GLN A 1 188 ? 5.174 -12.088 -11.107 1.00 87.12 188 GLN A C 1
ATOM 1417 O O . GLN A 1 188 ? 6.291 -12.205 -10.601 1.00 87.12 188 GLN A O 1
ATOM 1422 N N . PRO A 1 189 ? 4.103 -11.713 -10.377 1.00 84.62 189 PRO A N 1
ATOM 1423 C CA . PRO A 1 189 ? 4.195 -11.334 -8.963 1.00 84.62 189 PRO A CA 1
ATOM 1424 C C . PRO A 1 189 ? 4.710 -12.456 -8.055 1.00 84.62 189 PRO A C 1
ATOM 1426 O O . PRO A 1 189 ? 5.386 -12.171 -7.073 1.00 84.62 189 PRO A O 1
ATOM 1429 N N . ASP A 1 190 ? 4.426 -13.714 -8.397 1.00 81.25 190 ASP A N 1
ATOM 1430 C CA . ASP A 1 190 ? 4.753 -14.878 -7.562 1.00 81.25 190 ASP A CA 1
ATOM 1431 C C . ASP A 1 190 ? 6.032 -15.607 -8.014 1.00 81.25 190 ASP A C 1
ATOM 1433 O O . ASP A 1 190 ? 6.386 -16.660 -7.481 1.00 81.25 190 ASP A O 1
ATOM 1437 N N . ALA A 1 191 ? 6.736 -15.069 -9.016 1.00 80.19 191 ALA A N 1
ATOM 1438 C CA . ALA A 1 191 ? 7.985 -15.638 -9.504 1.00 80.19 191 ALA A CA 1
ATOM 1439 C C . ALA A 1 191 ? 9.194 -15.057 -8.749 1.00 80.19 191 ALA A C 1
ATOM 1441 O O . ALA A 1 191 ? 9.183 -13.882 -8.372 1.00 80.19 191 ALA A O 1
ATOM 1442 N N . PRO A 1 192 ? 10.286 -15.828 -8.579 1.00 76.00 192 PRO A N 1
ATOM 1443 C CA . PRO A 1 192 ? 11.546 -15.282 -8.090 1.00 76.00 192 PRO A CA 1
ATOM 1444 C C . PRO A 1 192 ? 11.983 -14.075 -8.928 1.00 76.00 192 PRO A C 1
ATOM 1446 O O . PRO A 1 192 ? 12.177 -14.179 -10.141 1.00 76.00 192 PRO A O 1
ATOM 1449 N N . HIS A 1 193 ? 12.138 -12.920 -8.284 1.00 73.75 193 HIS A N 1
ATOM 1450 C CA . HIS A 1 193 ? 12.488 -11.693 -8.990 1.00 73.75 193 HIS A CA 1
ATOM 1451 C C . HIS A 1 193 ? 13.954 -11.694 -9.433 1.00 73.75 193 HIS A C 1
ATOM 1453 O O . HIS A 1 193 ? 14.869 -11.995 -8.662 1.00 73.75 193 HIS A O 1
ATOM 1459 N N . VAL A 1 194 ? 14.177 -11.297 -10.685 1.00 74.38 194 VAL A N 1
ATOM 1460 C CA . VAL A 1 194 ? 15.516 -11.141 -11.258 1.00 74.38 194 VAL A CA 1
ATOM 1461 C C . VAL A 1 194 ? 16.206 -9.929 -10.633 1.00 74.38 194 VAL A C 1
ATOM 1463 O O . VAL A 1 194 ? 15.684 -8.815 -10.666 1.00 74.38 194 VAL A O 1
ATOM 1466 N N . ILE A 1 195 ? 17.417 -10.127 -10.108 1.00 78.25 195 ILE A N 1
ATOM 1467 C CA . ILE A 1 195 ? 18.269 -9.027 -9.646 1.00 78.25 195 ILE A CA 1
ATOM 1468 C C . ILE A 1 195 ? 19.050 -8.479 -10.845 1.00 78.25 195 ILE A C 1
ATOM 1470 O O . ILE A 1 195 ? 20.026 -9.079 -11.296 1.00 78.25 195 ILE A O 1
ATOM 1474 N N . LEU A 1 196 ? 18.629 -7.321 -11.357 1.00 77.62 196 LEU A N 1
ATOM 1475 C CA . LEU A 1 196 ? 19.359 -6.607 -12.404 1.00 77.62 196 LEU A CA 1
ATOM 1476 C C . LEU A 1 196 ? 20.567 -5.866 -11.826 1.00 77.62 196 LEU A C 1
ATOM 1478 O O . LEU A 1 196 ? 20.431 -5.037 -10.926 1.00 77.62 196 LEU A O 1
ATOM 1482 N N . THR A 1 197 ? 21.745 -6.111 -12.402 1.00 78.69 197 THR A N 1
ATOM 1483 C CA . THR A 1 197 ? 22.987 -5.425 -12.029 1.00 78.69 197 THR A CA 1
ATOM 1484 C C . THR A 1 197 ? 23.461 -4.538 -13.175 1.00 78.69 197 THR A C 1
ATOM 1486 O O . THR A 1 197 ? 23.732 -5.021 -14.269 1.00 78.69 197 THR A O 1
ATOM 1489 N N . PHE A 1 198 ? 23.604 -3.235 -12.918 1.00 74.88 198 PHE A N 1
ATOM 1490 C CA . PHE A 1 198 ? 24.107 -2.268 -13.897 1.00 74.88 198 PHE A CA 1
ATOM 1491 C C . PHE A 1 198 ? 25.630 -2.107 -13.767 1.00 74.88 198 PHE A C 1
ATOM 1493 O O . PHE A 1 198 ? 26.136 -1.431 -12.862 1.00 74.88 198 PHE A O 1
ATOM 1500 N N . LEU A 1 199 ? 26.375 -2.705 -14.696 1.00 74.00 199 LEU A N 1
ATOM 1501 C CA . LEU A 1 199 ? 27.829 -2.574 -14.815 1.00 74.00 199 LEU A CA 1
ATOM 1502 C C . LEU A 1 199 ? 28.172 -1.467 -15.822 1.00 74.00 199 LEU A C 1
ATOM 1504 O O . LEU A 1 199 ? 27.557 -1.377 -16.870 1.00 74.00 199 LEU A O 1
ATOM 1508 N N . ALA A 1 200 ? 29.112 -0.593 -15.461 1.00 70.25 200 ALA A N 1
ATOM 1509 C CA . ALA A 1 200 ? 29.694 0.459 -16.308 1.00 70.25 200 ALA A CA 1
ATOM 1510 C C . ALA A 1 200 ? 30.807 1.186 -15.522 1.00 70.25 200 ALA A C 1
ATOM 1512 O O . ALA A 1 200 ? 30.973 0.982 -14.315 1.00 70.25 200 ALA A O 1
ATOM 1513 N N . GLU A 1 201 ? 31.571 2.047 -16.172 1.00 70.06 201 GLU A N 1
ATOM 1514 C CA . GLU A 1 201 ? 32.676 2.763 -15.528 1.00 70.06 201 GLU A CA 1
ATOM 1515 C C . GLU A 1 201 ? 32.182 3.881 -14.595 1.00 70.06 201 GLU A C 1
ATOM 1517 O O . GLU A 1 201 ? 31.020 4.300 -14.647 1.00 70.06 201 GLU A O 1
ATOM 1522 N N . HIS A 1 202 ? 33.041 4.370 -13.699 1.00 63.00 202 HIS A N 1
ATOM 1523 C CA . HIS A 1 202 ? 32.707 5.538 -12.882 1.00 63.00 202 HIS A CA 1
ATOM 1524 C C . HIS A 1 202 ? 32.418 6.748 -13.794 1.00 63.00 202 HIS A C 1
ATOM 1526 O O . HIS A 1 202 ? 33.138 6.983 -14.754 1.00 63.00 202 HIS A O 1
ATOM 1532 N N . GLY A 1 203 ? 31.344 7.500 -13.526 1.00 66.06 203 GLY A N 1
ATOM 1533 C CA . GLY A 1 203 ? 30.931 8.644 -14.362 1.00 66.06 203 GLY A CA 1
ATOM 1534 C C . GLY A 1 203 ? 29.958 8.329 -15.514 1.00 66.06 203 GLY A C 1
ATOM 1535 O O . GLY A 1 203 ? 29.422 9.249 -16.118 1.00 66.06 203 GLY A O 1
ATOM 1536 N N . SER A 1 204 ? 29.618 7.061 -15.763 1.00 65.94 204 SER A N 1
ATOM 1537 C CA . SER A 1 204 ? 28.730 6.609 -16.864 1.00 65.94 204 SER A CA 1
ATOM 1538 C C . SER A 1 204 ? 27.213 6.827 -16.656 1.00 65.94 204 SER A C 1
ATOM 1540 O O . SER A 1 204 ? 26.381 6.201 -17.316 1.00 65.94 204 SER A O 1
ATOM 1542 N N . ALA A 1 205 ? 26.821 7.695 -15.717 1.00 75.44 205 ALA A N 1
ATOM 1543 C CA . ALA A 1 205 ? 25.425 8.010 -15.377 1.00 75.44 205 ALA A CA 1
ATOM 1544 C C . ALA A 1 205 ? 24.534 6.820 -14.924 1.00 75.44 205 ALA A C 1
ATOM 1546 O O . ALA A 1 205 ? 23.306 6.934 -14.919 1.00 75.44 205 ALA A O 1
ATOM 1547 N N . LYS A 1 206 ? 25.110 5.703 -14.452 1.00 78.00 206 LYS A N 1
ATOM 1548 C CA . LYS A 1 206 ? 24.359 4.516 -13.978 1.00 78.00 206 LYS A CA 1
ATOM 1549 C C . LYS A 1 206 ? 23.272 4.803 -12.955 1.00 78.00 206 LYS A C 1
ATOM 1551 O O . LYS A 1 206 ? 22.147 4.338 -13.098 1.00 78.00 206 LYS A O 1
ATOM 1556 N N . SER A 1 207 ? 23.597 5.590 -11.934 1.00 76.62 207 SER A N 1
ATOM 1557 C CA . SER A 1 207 ? 22.648 5.960 -10.883 1.00 76.62 207 SER A CA 1
ATOM 1558 C C . SER A 1 207 ? 21.426 6.686 -11.451 1.00 76.62 207 SER A C 1
ATOM 1560 O O . SER A 1 207 ? 20.329 6.550 -10.920 1.00 76.62 207 SER A O 1
ATOM 1562 N N . THR A 1 208 ? 21.594 7.432 -12.545 1.00 81.50 208 THR A N 1
ATOM 1563 C CA . THR A 1 208 ? 20.500 8.098 -13.258 1.00 81.50 208 THR A CA 1
ATOM 1564 C C . THR A 1 208 ? 19.648 7.091 -14.028 1.00 81.50 208 THR A C 1
ATOM 1566 O O . THR A 1 208 ? 18.425 7.141 -13.917 1.00 81.50 208 THR A O 1
ATOM 1569 N N . THR A 1 209 ? 20.267 6.151 -14.751 1.00 81.69 209 THR A N 1
ATOM 1570 C CA . THR A 1 209 ? 19.555 5.065 -15.449 1.00 81.69 209 THR A CA 1
ATOM 1571 C C . THR A 1 209 ? 18.732 4.219 -14.476 1.00 81.69 209 THR A C 1
ATOM 1573 O O . THR A 1 209 ? 17.538 4.034 -14.694 1.00 81.69 209 THR A O 1
ATOM 1576 N N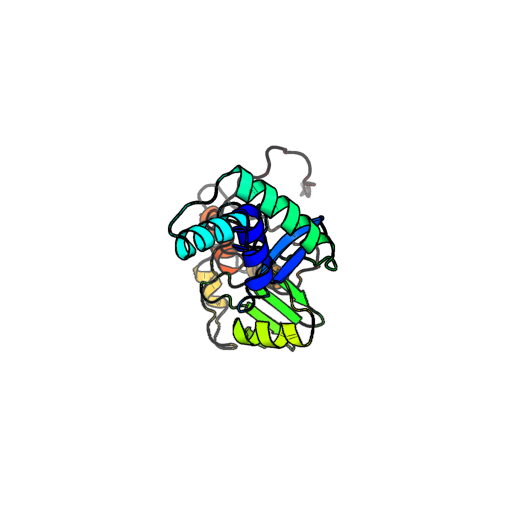 . VAL A 1 210 ? 19.330 3.781 -13.363 1.00 83.88 210 VAL A N 1
ATOM 1577 C CA . VAL A 1 210 ? 18.644 2.987 -12.329 1.00 83.88 210 VAL A CA 1
ATOM 1578 C C . VAL A 1 210 ? 17.441 3.742 -11.769 1.00 83.88 210 VAL A C 1
ATOM 1580 O O . VAL A 1 210 ? 16.345 3.191 -11.727 1.00 83.88 210 VAL A O 1
ATOM 1583 N N . LYS A 1 211 ? 17.603 5.024 -11.411 1.00 84.31 211 LYS A N 1
ATOM 1584 C CA . LYS A 1 211 ? 16.489 5.856 -10.926 1.00 84.31 211 LYS A CA 1
ATOM 1585 C C . LYS A 1 211 ? 15.337 5.929 -11.927 1.00 84.31 211 LYS A C 1
ATOM 1587 O O . LYS A 1 211 ? 14.187 5.865 -11.512 1.00 84.31 211 LYS A O 1
ATOM 1592 N N . ARG A 1 212 ? 15.636 6.072 -13.223 1.00 85.81 212 ARG A N 1
ATOM 1593 C CA . ARG A 1 212 ? 14.616 6.150 -14.281 1.00 85.81 212 ARG A CA 1
ATOM 1594 C C . ARG A 1 212 ? 13.876 4.826 -14.458 1.00 85.81 212 ARG A C 1
ATOM 1596 O O . ARG A 1 212 ? 12.657 4.845 -14.544 1.00 85.81 212 ARG A O 1
ATOM 1603 N N . VAL A 1 213 ? 14.587 3.698 -14.448 1.00 85.19 213 VAL A N 1
ATOM 1604 C CA . VAL A 1 213 ? 13.966 2.363 -14.526 1.00 85.19 213 VAL A CA 1
ATOM 1605 C C . VAL A 1 213 ? 13.073 2.107 -13.310 1.00 85.19 213 VAL A C 1
ATOM 1607 O O . VAL A 1 213 ? 11.914 1.742 -13.477 1.00 85.19 213 VAL A O 1
ATOM 1610 N N . VAL A 1 214 ? 13.569 2.369 -12.095 1.00 85.75 214 VAL A N 1
ATOM 1611 C CA . VAL A 1 214 ? 12.780 2.218 -10.859 1.00 85.75 214 VAL A CA 1
ATOM 1612 C C . VAL A 1 214 ? 11.536 3.108 -10.894 1.00 85.75 214 VAL A C 1
ATOM 1614 O O . VAL A 1 214 ? 10.448 2.631 -10.601 1.00 85.75 214 VAL A O 1
ATOM 1617 N N . ALA A 1 215 ? 11.662 4.366 -11.329 1.00 87.06 215 ALA A N 1
ATOM 1618 C CA . ALA A 1 215 ? 10.537 5.297 -11.419 1.00 87.06 215 ALA A CA 1
ATOM 1619 C C . ALA A 1 215 ? 9.428 4.864 -12.397 1.00 87.06 215 ALA A C 1
ATOM 1621 O O . ALA A 1 215 ? 8.295 5.310 -12.244 1.00 87.06 215 ALA A O 1
ATOM 1622 N N . LEU A 1 216 ? 9.737 4.017 -13.384 1.00 86.12 216 LEU A N 1
ATOM 1623 C CA . LEU A 1 216 ? 8.749 3.486 -14.328 1.00 86.12 216 LEU A CA 1
ATOM 1624 C C . LEU A 1 216 ? 8.010 2.251 -13.795 1.00 86.12 216 LEU A C 1
ATOM 1626 O O . LEU A 1 216 ? 6.876 2.017 -14.199 1.00 86.12 216 LEU A O 1
ATOM 1630 N N . ILE A 1 217 ? 8.643 1.466 -12.918 1.00 87.50 217 ILE A N 1
ATOM 1631 C CA . ILE A 1 217 ? 8.113 0.179 -12.439 1.00 87.50 217 ILE A CA 1
ATOM 1632 C C . ILE A 1 217 ? 7.507 0.300 -11.041 1.00 87.50 217 ILE A C 1
ATOM 1634 O O . ILE A 1 217 ? 6.352 -0.056 -10.835 1.00 87.50 217 ILE A O 1
ATOM 1638 N N . ASP A 1 218 ? 8.275 0.818 -10.084 1.00 88.62 218 ASP A N 1
ATOM 1639 C CA . ASP A 1 218 ? 7.846 1.024 -8.701 1.00 88.62 218 ASP A CA 1
ATOM 1640 C C . ASP A 1 218 ? 8.432 2.345 -8.180 1.00 88.62 218 ASP A C 1
ATOM 1642 O O . ASP A 1 218 ? 9.474 2.363 -7.509 1.00 88.62 218 ASP A O 1
ATOM 1646 N N . PRO A 1 219 ? 7.820 3.486 -8.551 1.00 90.31 219 PRO A N 1
ATOM 1647 C CA . PRO A 1 219 ? 8.308 4.782 -8.126 1.00 90.31 219 PRO A CA 1
ATOM 1648 C C . PRO A 1 219 ? 8.364 4.881 -6.600 1.00 90.31 219 PRO A C 1
ATOM 1650 O O . PRO A 1 219 ? 7.441 4.494 -5.878 1.00 90.31 219 PRO A O 1
ATOM 1653 N N . SER A 1 220 ? 9.466 5.456 -6.119 1.00 87.69 220 SER A N 1
ATOM 1654 C CA . SER A 1 220 ? 9.752 5.629 -4.699 1.00 87.69 220 SER A CA 1
ATOM 1655 C C . SER A 1 220 ? 10.381 6.985 -4.421 1.00 87.69 220 SER A C 1
ATOM 1657 O O . SER A 1 220 ? 11.181 7.490 -5.211 1.00 87.69 220 SER A O 1
ATOM 1659 N N . VAL A 1 221 ? 10.058 7.559 -3.259 1.00 79.31 221 VAL A N 1
ATOM 1660 C CA . VAL A 1 221 ? 10.665 8.810 -2.766 1.00 79.31 221 VAL A CA 1
ATOM 1661 C C . VAL A 1 221 ? 12.151 8.648 -2.410 1.00 79.31 221 VAL A C 1
ATOM 1663 O O . VAL A 1 221 ? 12.865 9.640 -2.284 1.00 79.31 221 VAL A O 1
ATOM 1666 N N . ALA A 1 222 ? 12.639 7.407 -2.289 1.00 77.81 222 ALA A N 1
ATOM 1667 C CA . ALA A 1 222 ? 14.048 7.072 -2.082 1.00 77.81 222 ALA A CA 1
ATOM 1668 C C . ALA A 1 222 ? 14.491 5.958 -3.061 1.00 77.81 222 ALA A C 1
ATOM 1670 O O . ALA A 1 222 ? 14.622 4.797 -2.666 1.00 77.81 222 ALA A O 1
ATOM 1671 N N . PRO A 1 223 ? 14.727 6.289 -4.347 1.00 65.19 223 PRO A N 1
ATOM 1672 C CA . PRO A 1 223 ? 14.913 5.305 -5.422 1.00 65.19 223 PRO A CA 1
ATOM 1673 C C . PRO A 1 223 ? 16.289 4.623 -5.429 1.00 65.19 223 PRO A C 1
ATOM 1675 O O . PRO A 1 223 ? 16.480 3.628 -6.120 1.00 65.19 223 PRO A O 1
ATOM 1678 N N . LEU A 1 224 ? 17.267 5.157 -4.689 1.00 67.56 224 LEU A N 1
ATOM 1679 C CA . LEU A 1 224 ? 18.557 4.506 -4.475 1.00 67.56 224 LEU A CA 1
ATOM 1680 C C . LEU A 1 224 ? 18.662 4.089 -3.016 1.00 67.56 224 LEU A C 1
ATOM 1682 O O . LEU A 1 224 ? 18.517 4.918 -2.118 1.00 67.56 224 LEU A O 1
ATOM 1686 N N . ARG A 1 225 ? 18.974 2.818 -2.791 1.00 58.22 225 ARG A N 1
ATOM 1687 C CA . ARG A 1 225 ? 19.319 2.295 -1.473 1.00 58.22 225 ARG A CA 1
ATOM 1688 C C . ARG A 1 225 ? 20.746 1.787 -1.500 1.00 58.22 225 ARG A C 1
ATOM 1690 O O . ARG A 1 225 ? 21.180 1.194 -2.486 1.00 58.22 225 ARG A O 1
ATOM 1697 N N . MET A 1 226 ? 21.466 2.021 -0.409 1.00 45.66 226 MET A N 1
ATOM 1698 C CA . MET A 1 226 ? 22.695 1.277 -0.176 1.00 45.66 226 MET A CA 1
ATOM 1699 C C . MET A 1 226 ? 22.328 -0.200 0.012 1.00 45.66 226 MET A C 1
ATOM 1701 O O . MET A 1 226 ? 21.282 -0.481 0.611 1.00 45.66 226 MET A O 1
ATOM 1705 N N . PRO A 1 227 ? 23.150 -1.137 -0.484 1.00 40.72 227 PRO A N 1
ATOM 1706 C CA . PRO A 1 227 ? 22.980 -2.533 -0.125 1.00 40.72 227 PRO A CA 1
ATOM 1707 C C . PRO A 1 227 ? 22.983 -2.676 1.408 1.00 40.72 227 PRO A C 1
ATOM 1709 O O . PRO A 1 227 ? 23.602 -1.851 2.093 1.00 40.72 227 PRO A O 1
ATOM 1712 N N . PRO A 1 228 ? 22.288 -3.687 1.964 1.00 36.19 228 PRO A N 1
ATOM 1713 C CA . PRO A 1 228 ? 22.340 -3.974 3.392 1.00 36.19 228 PRO A CA 1
ATOM 1714 C C . PRO A 1 228 ? 23.794 -4.036 3.865 1.00 36.19 228 PRO A C 1
ATOM 1716 O O . PRO A 1 228 ? 24.666 -4.505 3.130 1.00 36.19 228 PRO A O 1
ATOM 1719 N N . ALA A 1 229 ? 24.061 -3.573 5.087 1.00 38.28 229 ALA A N 1
ATOM 1720 C CA . ALA A 1 229 ? 25.383 -3.637 5.703 1.00 38.28 229 ALA A CA 1
ATOM 1721 C C . ALA A 1 229 ? 25.729 -5.087 6.090 1.00 38.28 229 ALA A C 1
ATOM 1723 O O . ALA A 1 229 ? 25.815 -5.441 7.260 1.00 38.28 229 ALA A O 1
ATOM 1724 N N . THR A 1 230 ? 25.857 -5.961 5.098 1.00 35.31 230 THR A N 1
ATOM 1725 C CA . THR A 1 230 ? 26.470 -7.283 5.202 1.00 35.31 230 THR A CA 1
ATOM 1726 C C . THR A 1 230 ? 26.840 -7.716 3.787 1.00 35.31 230 THR A C 1
ATOM 1728 O O . THR A 1 230 ? 26.024 -8.215 3.016 1.00 35.31 230 THR A O 1
ATOM 1731 N N . SER A 1 231 ? 28.094 -7.469 3.415 1.00 45.34 231 SER A N 1
ATOM 1732 C CA . SER A 1 231 ? 28.716 -8.192 2.313 1.00 45.34 231 SER A CA 1
ATOM 1733 C C . SER A 1 231 ? 28.968 -9.612 2.815 1.00 45.34 231 SER A C 1
ATOM 1735 O O . SER A 1 231 ? 29.624 -9.751 3.840 1.00 45.34 231 SER A O 1
ATOM 1737 N N . ASN A 1 232 ? 28.371 -10.629 2.183 1.00 41.41 232 ASN A N 1
ATOM 1738 C CA . ASN A 1 232 ? 29.016 -11.908 1.834 1.00 41.41 232 ASN A CA 1
ATOM 1739 C C . ASN A 1 232 ? 27.994 -12.965 1.351 1.00 41.41 232 ASN A C 1
ATOM 1741 O O . ASN A 1 232 ? 27.853 -14.014 1.970 1.00 41.41 232 ASN A O 1
ATOM 1745 N N . SER A 1 233 ? 27.264 -12.717 0.260 1.00 36.69 233 SER A N 1
ATOM 1746 C CA . SER A 1 233 ? 26.530 -13.791 -0.438 1.00 36.69 233 SER A CA 1
ATOM 1747 C C . SER A 1 233 ? 26.028 -13.321 -1.802 1.00 36.69 233 SER A C 1
ATOM 1749 O O . SER A 1 233 ? 24.839 -13.121 -2.024 1.00 36.69 233 SER A O 1
ATOM 1751 N N . GLY A 1 234 ? 26.963 -13.122 -2.725 1.00 33.72 234 GLY A N 1
ATOM 1752 C CA . GLY A 1 234 ? 26.688 -13.129 -4.157 1.00 33.72 234 GLY A CA 1
ATOM 1753 C C . GLY A 1 234 ? 27.784 -13.954 -4.810 1.00 33.72 234 GLY A C 1
ATOM 1754 O O . GLY A 1 234 ? 28.950 -13.585 -4.700 1.00 33.72 234 GLY A O 1
ATOM 1755 N N . TRP A 1 235 ? 27.440 -15.098 -5.405 1.00 29.02 235 TRP A N 1
ATOM 1756 C CA . TRP A 1 235 ? 28.387 -15.926 -6.153 1.00 29.02 235 TRP A CA 1
ATOM 1757 C C . TRP A 1 235 ? 28.942 -15.121 -7.337 1.00 29.02 235 TRP A C 1
ATOM 1759 O O . TRP A 1 235 ? 28.174 -14.800 -8.246 1.00 29.02 235 TRP A O 1
ATOM 1769 N N . PRO A 1 236 ? 30.245 -14.788 -7.375 1.00 34.94 236 PRO A N 1
ATOM 1770 C CA . PRO A 1 236 ? 30.816 -14.167 -8.554 1.00 34.94 236 PRO A CA 1
ATOM 1771 C C . PRO A 1 236 ? 30.930 -15.233 -9.647 1.00 34.94 236 PRO A C 1
ATOM 1773 O O . PRO A 1 236 ? 31.634 -16.233 -9.485 1.00 34.94 236 PRO A O 1
ATOM 1776 N N . LEU A 1 237 ? 30.248 -15.021 -10.773 1.00 27.38 237 LEU A N 1
ATOM 1777 C CA . LEU A 1 237 ? 30.569 -15.724 -12.011 1.00 27.38 237 LEU A CA 1
ATOM 1778 C C . LEU A 1 237 ? 32.009 -15.349 -12.383 1.00 27.38 237 LEU A C 1
ATOM 1780 O O . LEU A 1 237 ? 32.303 -14.199 -12.705 1.00 27.38 237 LEU A O 1
ATOM 1784 N N . ARG A 1 238 ? 32.925 -16.316 -12.275 1.00 30.31 238 ARG A N 1
ATOM 1785 C CA . ARG A 1 238 ? 34.300 -16.171 -12.757 1.00 30.31 238 ARG A CA 1
ATOM 1786 C C . ARG A 1 238 ? 34.283 -16.185 -14.280 1.00 30.31 238 ARG A C 1
ATOM 1788 O O . ARG A 1 238 ? 33.927 -17.197 -14.875 1.00 30.31 238 ARG A O 1
ATOM 1795 N N . THR A 1 239 ? 34.750 -15.114 -14.903 1.00 31.88 239 THR A N 1
ATOM 1796 C CA . THR A 1 239 ? 35.246 -15.172 -16.278 1.00 31.88 239 THR A CA 1
ATOM 1797 C C . THR A 1 239 ? 36.679 -15.690 -16.227 1.00 31.88 239 THR A C 1
ATOM 1799 O O . THR A 1 239 ? 37.587 -14.994 -15.778 1.00 31.88 239 THR A O 1
ATOM 1802 N N . GLY A 1 240 ? 36.874 -16.945 -16.621 1.00 29.80 240 GLY A N 1
ATOM 1803 C CA . GLY A 1 240 ? 38.180 -17.406 -17.073 1.00 29.80 240 GLY A CA 1
ATOM 1804 C C . GLY A 1 240 ? 38.359 -17.031 -18.539 1.00 29.80 240 GLY A C 1
ATOM 1805 O O . GLY A 1 240 ? 37.400 -17.124 -19.301 1.00 29.80 240 GLY A O 1
ATOM 1806 N N . LEU A 1 241 ? 39.567 -16.614 -18.910 1.00 32.03 241 LEU A N 1
ATOM 1807 C CA . LEU A 1 241 ? 40.422 -17.249 -19.921 1.00 32.03 241 LEU A CA 1
ATOM 1808 C C . LEU A 1 241 ? 41.665 -16.370 -20.152 1.00 32.03 241 LEU A C 1
ATOM 1810 O O . LEU A 1 241 ? 41.536 -15.151 -20.155 1.00 32.03 241 LEU A O 1
ATOM 1814 N N . GLY A 1 242 ? 42.810 -17.052 -20.301 1.00 33.31 242 GLY A N 1
ATOM 1815 C CA . GLY A 1 242 ? 44.027 -16.684 -21.053 1.00 33.31 242 GLY A CA 1
ATOM 1816 C C . GLY A 1 242 ? 44.441 -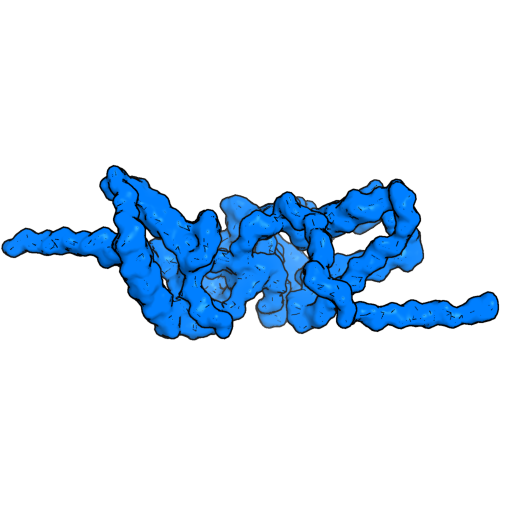15.227 -21.151 1.00 33.31 242 GLY A C 1
ATOM 1817 O O . GLY A 1 242 ? 43.792 -14.500 -21.929 1.00 33.31 242 GLY A O 1
#

Organism: NCBI:txid398694

Radius of gyration: 22.35 Å; Cα contacts (8 Å, |Δi|>4): 344; chains: 1; bounding box: 75×36×62 Å

pLDDT: mean 87.19, std 17.03, range [27.38, 98.62]

Foldseek 3Di:
DPDPDDALLVVLLVCQVVAWDWAAAPVLWIWTDGLLQRQETATCPAPPSHPLVVSQVVSCVVPVDGHDPVSSVSNSVVSSVVRNVHDHDHAAAAWDDDPQWIWGFQQDPQRWIWIDHPPWIDIDTSNNVSVVVVPDDDHHYYYHLFFDGAPDDDPIPPDDPVVLVVQAPDDPVCVVVLVVLLVCLHGVVPDDRDDDDDDDDPPSCVVRRQQSSCNNRGGTPCSDDDPPPDDDDDDDPDDDDD

Secondary structure (DSSP, 8-state):
-PPP---HHHHHHHHHHHH-EEEEBTTS-EEEEETTEEEEEEETT-GGGSHHHHHHHHHHHHHSSPPPHHHHHHHHHHHHHHHHTSPPB-EESSEEEETTEEEEE--STT--EEEEETTEEEEE-HHHHHHHHTTS---EEE--TT-PPPPPPPPTT---THHHHTTS---GGGHHHHHHHHHHHHH-TTSPPP-------TTS-HHHHHHHHHHHHS--SS---PPPS-------------

Nearest PDB structures (foldseek):
  8hwd-assembly1_F  TM=4.682E-01  e=8.530E-03  Monkeypox virus
  8hwe-assembly1_F  TM=4.325E-01  e=2.295E-02  Monkeypox virus
  8hwc-assembly1_B  TM=4.162E-01  e=8.257E-02  Monkeypox virus
  8hwe-assembly1_A  TM=4.460E-01  e=1.478E-01  Monkeypox virus
  8hwh-assembly1_A  TM=4.134E-01  e=1.171E-01  Monkeypox virus